Protein AF-E4YY18-F1 (afdb_monomer)

Foldseek 3Di:
DDDDDDDDDDDDDDDDDDDDDDDDDDDDDDDDDDDDDPPVVVVVVVLLVVLVPLDPPFDDDVVVLVVLCVVLVFPDKDKDQADVVPSPARIEIETEHPDLVCQPVSLQVVQVVLCVVPVDGWDKPQCPPPPDRGQWIWTDNRRYIYIYHHPVVCVVVVVVCCRPVNLVPDVVSVVVVVVVVVVVVVVVVVVVVVVVVVVVVVD

InterPro domains:
  IPR004394 Protein Iojap/ribosomal silencing factor RsfS [MF_01477] (55-164)
  IPR004394 Protein Iojap/ribosomal silencing factor RsfS [PTHR21043] (43-181)
  IPR004394 Protein Iojap/ribosomal silencing factor RsfS [TIGR00090] (62-163)
  IPR043519 Nucleotidyltransferase superfamily [G3DSA:3.30.460.10] (58-179)
  IPR043519 Nucleotidyltransferase superfamily [SSF81301] (62-172)

Structure (mmCIF, N/CA/C/O backbone):
data_AF-E4YY18-F1
#
_entry.id   AF-E4YY18-F1
#
loop_
_atom_site.group_PDB
_atom_site.id
_atom_site.type_symbol
_atom_site.label_atom_id
_atom_site.label_alt_id
_atom_site.label_comp_id
_atom_site.label_asym_id
_atom_site.label_entity_id
_atom_site.label_seq_id
_atom_site.pdbx_PDB_ins_code
_atom_site.Cartn_x
_atom_site.Cartn_y
_atom_site.Cartn_z
_atom_site.occupancy
_atom_site.B_iso_or_equiv
_atom_site.auth_seq_id
_atom_site.auth_comp_id
_atom_site.auth_asym_id
_atom_site.auth_atom_id
_atom_site.pdbx_PDB_model_num
ATOM 1 N N . MET A 1 1 ? 74.175 -25.270 -50.746 1.00 37.03 1 MET A N 1
ATOM 2 C CA . MET A 1 1 ? 73.296 -25.346 -49.557 1.00 37.03 1 MET A CA 1
ATOM 3 C C . MET A 1 1 ? 72.721 -23.946 -49.374 1.00 37.03 1 MET A C 1
ATOM 5 O O . MET A 1 1 ? 73.519 -23.056 -49.160 1.00 37.03 1 MET A O 1
ATOM 9 N N . SER A 1 2 ? 71.455 -23.602 -49.581 1.00 40.41 2 SER A N 1
ATOM 10 C CA . SER A 1 2 ? 70.202 -24.331 -49.780 1.00 40.41 2 SER A CA 1
ATOM 11 C C . S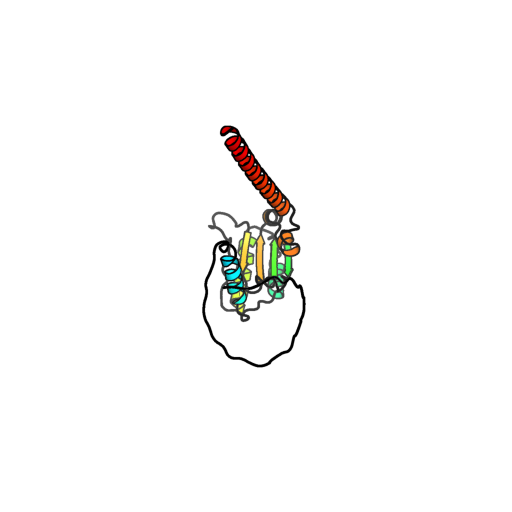ER A 1 2 ? 69.241 -23.444 -50.598 1.00 40.41 2 SER A C 1
ATOM 13 O O . SER A 1 2 ? 68.991 -22.300 -50.233 1.00 40.41 2 SER A O 1
ATOM 15 N N . ASN A 1 3 ? 68.751 -24.011 -51.703 1.00 33.66 3 ASN A N 1
ATOM 16 C CA . ASN A 1 3 ? 67.470 -23.808 -52.403 1.00 33.66 3 ASN A CA 1
ATOM 17 C C . ASN A 1 3 ? 66.297 -23.307 -51.523 1.00 33.66 3 ASN A C 1
ATOM 19 O O . ASN A 1 3 ? 66.297 -23.585 -50.331 1.00 33.66 3 ASN A O 1
ATOM 23 N N . LEU A 1 4 ? 65.193 -22.714 -51.992 1.00 39.62 4 LEU A N 1
ATOM 24 C CA . LEU A 1 4 ? 64.652 -22.298 -53.297 1.00 39.62 4 LEU A CA 1
ATOM 25 C C . LEU A 1 4 ? 63.381 -21.467 -52.968 1.00 39.62 4 LEU A C 1
ATOM 27 O O . LEU A 1 4 ? 62.610 -21.841 -52.091 1.00 39.62 4 LEU A O 1
ATOM 31 N N . LEU A 1 5 ? 63.209 -20.358 -53.687 1.00 36.19 5 LEU A N 1
ATOM 32 C CA . LEU A 1 5 ? 61.996 -19.816 -54.329 1.00 36.19 5 LEU A CA 1
ATOM 33 C C . LEU A 1 5 ? 60.583 -19.948 -53.701 1.00 36.19 5 LEU A C 1
ATOM 35 O O . LEU A 1 5 ? 60.030 -21.031 -53.574 1.00 36.19 5 LEU A O 1
ATOM 39 N N . ASN A 1 6 ? 59.976 -18.762 -53.536 1.00 34.56 6 ASN A N 1
ATOM 40 C CA . ASN A 1 6 ? 58.710 -18.270 -54.118 1.00 34.56 6 ASN A CA 1
ATOM 41 C C . ASN A 1 6 ? 57.441 -19.142 -54.088 1.00 34.56 6 ASN A C 1
ATOM 43 O O . ASN A 1 6 ? 57.407 -20.229 -54.652 1.00 34.56 6 ASN A O 1
ATOM 47 N N . GLY A 1 7 ? 56.317 -18.520 -53.703 1.00 31.39 7 GLY A N 1
ATOM 48 C CA . GLY A 1 7 ? 55.030 -18.881 -54.307 1.00 31.39 7 GLY A CA 1
ATOM 49 C C . GLY A 1 7 ? 53.777 -18.465 -53.546 1.00 31.39 7 GLY A C 1
ATOM 50 O O . GLY A 1 7 ? 53.272 -19.200 -52.711 1.00 31.39 7 GLY A O 1
ATOM 51 N N . VAL A 1 8 ? 53.240 -17.305 -53.920 1.00 44.66 8 VAL A N 1
ATOM 52 C CA . VAL A 1 8 ? 51.841 -16.868 -53.765 1.00 44.66 8 VAL A CA 1
ATOM 53 C C . VAL A 1 8 ? 50.847 -17.976 -54.162 1.00 44.66 8 VAL A C 1
ATOM 55 O O . VAL A 1 8 ? 51.040 -18.582 -55.206 1.00 44.66 8 VAL A O 1
ATOM 58 N N . THR A 1 9 ? 49.740 -18.164 -53.427 1.00 40.41 9 THR A N 1
ATOM 59 C CA . THR A 1 9 ? 48.365 -18.240 -53.988 1.00 40.41 9 THR A CA 1
ATOM 60 C C . THR A 1 9 ? 47.280 -18.231 -52.901 1.00 40.41 9 THR A C 1
ATOM 62 O O . THR A 1 9 ? 47.400 -18.833 -51.840 1.00 40.41 9 THR A O 1
ATOM 65 N N . LYS A 1 10 ? 46.202 -17.498 -53.205 1.00 45.88 10 LYS A N 1
ATOM 66 C CA . LYS A 1 10 ? 44.910 -17.440 -52.504 1.00 45.88 10 LYS A CA 1
ATOM 67 C C . LYS A 1 10 ? 44.147 -18.757 -52.701 1.00 45.88 10 LYS A C 1
ATOM 69 O O . LYS A 1 10 ? 44.143 -19.231 -53.833 1.00 45.88 10 LYS A O 1
ATOM 74 N N . ASN A 1 11 ?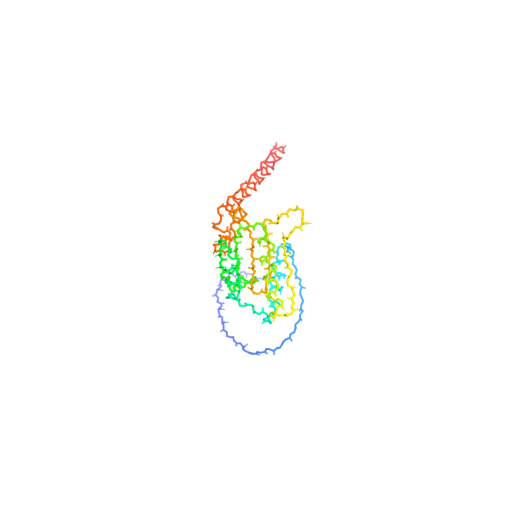 43.361 -19.228 -51.724 1.00 36.00 11 ASN A N 1
ATOM 75 C CA . ASN A 1 11 ? 42.019 -19.757 -52.027 1.00 36.00 11 ASN A CA 1
ATOM 76 C C . ASN A 1 11 ? 41.117 -19.929 -50.788 1.00 36.00 11 ASN A C 1
ATOM 78 O O . ASN A 1 11 ? 41.525 -20.496 -49.781 1.00 36.00 11 ASN A O 1
ATOM 82 N N . LEU A 1 12 ? 39.875 -19.460 -50.928 1.00 48.38 12 LEU A N 1
ATOM 83 C CA . LEU A 1 12 ? 38.726 -19.651 -50.047 1.00 48.38 12 LEU A CA 1
ATOM 84 C C . LEU A 1 12 ? 37.965 -20.913 -50.484 1.00 48.38 12 LEU A C 1
ATOM 86 O O . LEU A 1 12 ? 37.409 -20.947 -51.575 1.00 48.38 12 LEU A O 1
ATOM 90 N N . SER A 1 13 ? 37.907 -21.935 -49.638 1.00 34.53 13 SER A N 1
ATOM 91 C CA . SER A 1 13 ? 36.976 -23.081 -49.706 1.00 34.53 13 SER A CA 1
ATOM 92 C C . SER A 1 13 ? 37.252 -23.928 -48.451 1.00 34.53 13 SER A C 1
ATOM 94 O O . SER A 1 13 ? 38.399 -24.073 -48.064 1.00 34.53 13 SER A O 1
ATOM 96 N N . ASN A 1 14 ? 36.327 -24.477 -47.673 1.00 31.25 14 ASN A N 1
ATOM 97 C CA . ASN A 1 14 ? 34.982 -24.948 -47.925 1.00 31.25 14 ASN A CA 1
ATOM 98 C C . ASN A 1 14 ? 34.232 -25.043 -46.583 1.00 31.25 14 ASN A C 1
ATOM 100 O O . ASN A 1 14 ? 34.764 -25.499 -45.573 1.00 31.25 14 ASN A O 1
ATOM 104 N N . TRP A 1 15 ? 32.958 -24.682 -46.636 1.00 29.61 15 TRP A N 1
ATOM 105 C CA . TRP A 1 15 ? 31.858 -25.166 -45.812 1.00 29.61 15 TRP A CA 1
ATOM 106 C C . TRP A 1 15 ? 31.827 -26.707 -45.756 1.00 29.61 15 TRP A C 1
ATOM 108 O O . TRP A 1 15 ? 32.031 -27.361 -46.776 1.00 29.61 15 TRP A O 1
ATOM 118 N N . ARG A 1 16 ? 31.501 -27.291 -44.593 1.00 28.78 16 ARG A N 1
ATOM 119 C CA . ARG A 1 16 ? 30.791 -28.582 -44.487 1.00 28.78 16 ARG A CA 1
ATOM 120 C C . ARG A 1 16 ? 30.204 -28.766 -43.085 1.00 28.78 16 ARG A C 1
ATOM 122 O O . ARG A 1 16 ? 30.914 -28.996 -42.113 1.00 28.78 16 ARG A O 1
ATOM 129 N N . ILE A 1 17 ? 28.880 -28.670 -43.025 1.00 34.66 17 ILE A N 1
ATOM 130 C CA . ILE A 1 17 ? 28.028 -29.159 -41.939 1.00 34.66 17 ILE A CA 1
ATOM 131 C C . ILE A 1 17 ? 27.745 -30.643 -42.209 1.00 34.66 17 ILE A C 1
ATOM 133 O O . ILE A 1 17 ? 27.353 -30.977 -43.323 1.00 34.66 17 ILE A O 1
ATOM 137 N N . ALA A 1 18 ? 27.921 -31.498 -41.198 1.00 30.70 18 ALA A N 1
ATOM 138 C CA . ALA A 1 18 ? 27.105 -32.685 -40.880 1.00 30.70 18 ALA A CA 1
ATOM 139 C C . ALA A 1 18 ? 27.769 -33.390 -39.679 1.00 30.70 18 ALA A C 1
ATOM 141 O O . ALA A 1 18 ? 28.856 -33.942 -39.786 1.00 30.70 18 ALA A O 1
ATOM 142 N N . SER A 1 19 ? 27.260 -33.166 -38.471 1.00 34.38 19 SER A N 1
ATOM 143 C CA . SER A 1 19 ? 26.278 -34.034 -37.806 1.00 34.38 19 SER A CA 1
ATOM 144 C C . SER A 1 19 ? 26.861 -35.373 -37.342 1.00 34.38 19 SER A C 1
ATOM 146 O O . SER A 1 19 ? 27.008 -36.321 -38.110 1.00 34.38 19 SER A O 1
ATOM 148 N N . ARG A 1 20 ? 27.111 -35.459 -36.031 1.00 32.16 20 ARG A N 1
ATOM 149 C CA . ARG A 1 20 ? 27.007 -36.702 -35.267 1.00 32.16 20 ARG A CA 1
ATOM 150 C C . ARG A 1 20 ? 26.344 -36.399 -33.921 1.00 32.16 20 ARG A C 1
ATOM 152 O O . ARG A 1 20 ? 26.955 -35.862 -33.006 1.00 32.16 20 ARG A O 1
ATOM 159 N N . SER A 1 21 ? 25.059 -36.737 -33.875 1.00 32.91 21 SER A N 1
ATOM 160 C CA . SER A 1 21 ? 24.318 -37.240 -32.708 1.00 32.91 21 SER A CA 1
ATOM 161 C C . SER A 1 21 ? 25.171 -38.253 -31.908 1.00 32.91 21 SER A C 1
ATOM 163 O O . SER A 1 21 ? 26.025 -38.903 -32.502 1.00 32.91 21 SER A O 1
ATOM 165 N N . LEU A 1 22 ? 25.013 -38.526 -30.613 1.00 30.81 22 LEU A N 1
ATOM 166 C CA . LEU A 1 22 ? 23.875 -38.420 -29.703 1.00 30.81 22 LEU A CA 1
ATOM 167 C C . LEU A 1 22 ? 24.430 -38.583 -28.261 1.00 30.81 22 LEU A C 1
ATOM 169 O O . LEU A 1 22 ? 25.302 -39.411 -28.029 1.00 30.81 22 LEU A O 1
ATOM 173 N N . 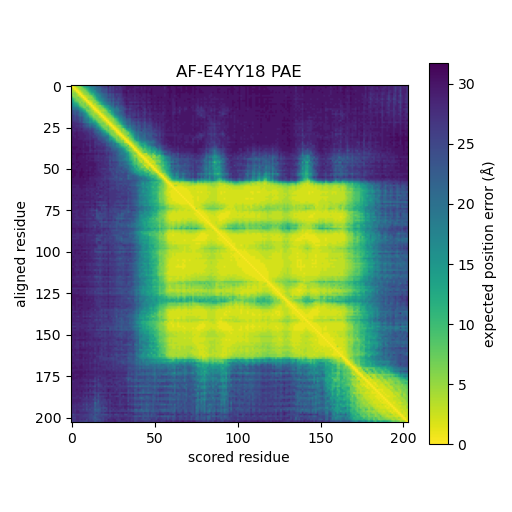HIS A 1 23 ? 23.836 -37.834 -27.330 1.00 29.80 23 HIS A N 1
ATOM 174 C CA . HIS A 1 23 ? 23.562 -38.150 -25.916 1.00 29.80 23 HIS A CA 1
ATOM 175 C C . HIS A 1 23 ? 24.645 -38.229 -24.811 1.00 29.80 23 HIS A C 1
ATOM 177 O O . HIS A 1 23 ? 25.413 -39.174 -24.700 1.00 29.80 23 HIS A O 1
ATOM 183 N N . ILE A 1 24 ? 24.513 -37.248 -23.901 1.00 31.00 24 ILE A N 1
ATOM 184 C CA . ILE A 1 24 ? 24.246 -37.357 -22.447 1.00 31.00 24 ILE A CA 1
ATOM 185 C C . ILE A 1 24 ? 25.173 -38.275 -21.630 1.00 31.00 24 ILE A C 1
ATOM 187 O O . ILE A 1 24 ? 24.981 -39.482 -21.584 1.00 31.00 24 ILE A O 1
ATOM 191 N N . SER A 1 25 ? 26.018 -37.669 -20.789 1.00 28.53 25 SER A N 1
ATOM 192 C CA . SER A 1 25 ? 25.697 -37.568 -19.357 1.00 28.53 25 SER A CA 1
ATOM 193 C C . SER A 1 25 ? 26.595 -36.565 -18.626 1.00 28.53 25 SER A C 1
ATOM 195 O O . SER A 1 25 ? 27.788 -36.450 -18.882 1.00 28.53 25 SER A O 1
ATOM 197 N N . GLN A 1 26 ? 25.927 -35.831 -17.742 1.00 42.06 26 GLN A N 1
ATOM 198 C CA . GLN A 1 26 ? 26.365 -35.059 -16.582 1.00 42.06 26 GLN A CA 1
ATOM 199 C C . GLN A 1 26 ? 27.841 -35.184 -16.163 1.00 42.06 26 GLN A C 1
ATOM 201 O O . GLN A 1 26 ? 28.314 -36.277 -15.864 1.00 42.06 26 GLN A O 1
ATOM 206 N N . SER A 1 27 ? 28.490 -34.035 -15.932 1.00 32.09 27 SER A N 1
ATOM 207 C CA . SER A 1 27 ? 28.942 -33.601 -14.591 1.00 32.09 27 SER A CA 1
ATOM 208 C C . SER A 1 27 ? 30.086 -32.576 -14.659 1.00 32.09 27 SER A C 1
ATOM 210 O O . SER A 1 27 ? 31.192 -32.896 -15.067 1.00 32.09 27 SER A O 1
ATOM 212 N N . LEU A 1 28 ? 29.801 -31.374 -14.141 1.00 29.89 28 LEU A N 1
ATOM 213 C CA . LEU A 1 28 ? 30.607 -30.630 -13.156 1.00 29.89 28 LEU A CA 1
ATOM 214 C C . LEU A 1 28 ? 32.067 -30.194 -13.458 1.00 29.89 28 LEU A C 1
ATOM 216 O O . LEU A 1 28 ? 32.970 -31.014 -13.577 1.00 29.89 28 LEU A O 1
ATOM 220 N N . LYS A 1 29 ? 32.265 -28.873 -13.246 1.00 34.47 29 LYS A N 1
ATOM 221 C CA . LYS A 1 29 ? 33.471 -28.110 -12.812 1.00 34.47 29 LYS A CA 1
ATOM 222 C C . LYS A 1 29 ? 34.339 -27.476 -13.916 1.00 34.47 29 LYS A C 1
ATOM 224 O O . LYS A 1 29 ? 34.568 -28.102 -14.932 1.00 34.47 29 LYS A O 1
ATOM 229 N N . ILE A 1 30 ? 34.934 -26.278 -13.799 1.00 29.27 30 ILE A N 1
ATOM 230 C CA . ILE A 1 30 ? 34.957 -25.163 -12.824 1.00 29.27 30 ILE A CA 1
ATOM 231 C C . ILE A 1 30 ? 35.619 -23.954 -13.548 1.00 29.27 30 ILE A C 1
ATOM 233 O O . ILE A 1 30 ? 36.614 -24.123 -14.243 1.00 29.27 30 ILE A O 1
ATOM 237 N N . VAL A 1 31 ? 35.046 -22.761 -13.353 1.00 36.75 31 VAL A N 1
ATOM 238 C CA . VAL A 1 31 ? 35.608 -21.393 -13.175 1.00 36.75 31 VAL A CA 1
ATOM 239 C C . VAL A 1 31 ? 37.076 -21.070 -13.549 1.00 36.75 31 VAL A C 1
ATOM 241 O O . VAL A 1 31 ? 38.001 -21.655 -12.993 1.00 36.75 31 VAL A O 1
ATOM 244 N N . LYS A 1 32 ? 37.259 -19.968 -14.308 1.00 33.09 32 LYS A N 1
ATOM 245 C CA . LYS A 1 32 ? 38.038 -18.725 -13.998 1.00 33.09 32 LYS A CA 1
ATOM 246 C C . LYS A 1 32 ? 37.944 -17.784 -15.223 1.00 33.09 32 LYS A C 1
ATOM 248 O O . LYS A 1 32 ? 38.222 -18.228 -16.323 1.00 33.09 32 LYS A O 1
ATOM 253 N N . SER A 1 33 ? 37.395 -16.565 -15.167 1.00 32.56 33 SER A N 1
ATOM 254 C CA . SER A 1 33 ? 37.731 -15.355 -14.382 1.00 32.56 33 SER A CA 1
ATOM 255 C C . SER A 1 33 ? 38.356 -14.293 -15.299 1.00 32.56 33 SER A C 1
ATOM 257 O O . SER A 1 33 ? 39.488 -14.488 -15.720 1.00 32.56 33 SER A O 1
ATOM 259 N N . SER A 1 34 ? 37.698 -13.138 -15.468 1.00 34.56 34 SER A N 1
ATOM 260 C CA . SER A 1 34 ? 38.340 -11.834 -15.216 1.00 34.56 34 SER A CA 1
ATOM 261 C C . SER A 1 34 ? 37.323 -10.679 -15.139 1.00 34.56 34 SER A C 1
ATOM 263 O O . SER A 1 34 ? 36.884 -10.137 -16.145 1.00 34.56 34 SER A O 1
ATOM 265 N N . CYS A 1 35 ? 37.004 -10.325 -13.894 1.00 29.11 35 CYS A N 1
ATOM 266 C CA . CYS A 1 35 ? 37.041 -8.969 -13.337 1.00 29.11 35 CYS A CA 1
ATOM 267 C C . CYS A 1 35 ? 36.055 -7.868 -13.805 1.00 29.11 35 CYS A C 1
ATOM 269 O O . CYS A 1 35 ? 36.238 -7.228 -14.831 1.00 29.11 35 CYS A O 1
ATOM 271 N N . LEU A 1 36 ? 35.183 -7.521 -12.842 1.00 39.09 36 LEU A N 1
ATOM 272 C CA . LEU A 1 36 ? 34.792 -6.159 -12.424 1.00 39.09 36 LEU A CA 1
ATOM 273 C C . LEU A 1 36 ? 33.683 -5.430 -13.202 1.00 39.09 36 LEU A C 1
ATOM 275 O O . LEU A 1 36 ? 33.902 -4.396 -13.818 1.00 39.09 36 LEU A O 1
ATOM 279 N N . SER A 1 37 ? 32.442 -5.884 -13.005 1.00 37.03 37 SER A N 1
ATOM 280 C CA . SER A 1 37 ? 31.254 -5.004 -12.985 1.00 37.03 37 SER A CA 1
ATOM 281 C C . SER A 1 37 ? 30.045 -5.648 -12.282 1.00 37.03 37 SER A C 1
ATOM 283 O O . SER A 1 37 ? 28.903 -5.422 -12.656 1.00 37.03 37 SER A O 1
ATOM 285 N N . ASN A 1 38 ? 30.254 -6.469 -11.243 1.00 45.41 38 ASN A N 1
ATOM 286 C CA . ASN A 1 38 ? 29.192 -7.344 -10.721 1.00 45.41 38 ASN A CA 1
ATOM 287 C C . ASN A 1 38 ? 28.827 -7.100 -9.247 1.00 45.41 38 ASN A C 1
ATOM 289 O O . ASN A 1 38 ? 28.856 -8.021 -8.437 1.00 45.41 38 ASN A O 1
ATOM 293 N N . ARG A 1 39 ? 28.491 -5.852 -8.887 1.00 38.44 39 ARG A N 1
ATOM 294 C CA . ARG A 1 39 ? 27.884 -5.537 -7.573 1.00 38.44 39 ARG A CA 1
ATOM 295 C C . ARG A 1 39 ? 26.415 -5.090 -7.657 1.00 38.44 39 ARG A C 1
ATOM 297 O O . ARG A 1 39 ? 25.755 -5.066 -6.635 1.00 38.44 39 ARG A O 1
ATOM 304 N N . ARG A 1 40 ? 25.879 -4.816 -8.859 1.00 40.09 40 ARG A N 1
ATOM 305 C CA . ARG A 1 40 ? 24.453 -4.469 -9.068 1.00 40.09 40 ARG A CA 1
ATOM 306 C C . ARG A 1 40 ? 23.551 -5.658 -9.425 1.00 40.09 40 ARG A C 1
ATOM 308 O O . ARG A 1 40 ? 22.351 -5.581 -9.210 1.00 40.09 40 ARG A O 1
ATOM 315 N N . ASN A 1 41 ? 24.115 -6.764 -9.915 1.00 41.59 41 ASN A N 1
ATOM 316 C CA . ASN A 1 41 ? 23.321 -7.942 -10.292 1.00 41.59 41 ASN A CA 1
ATOM 317 C C . ASN A 1 41 ? 23.101 -8.919 -9.132 1.00 41.59 41 ASN A C 1
ATOM 319 O O . ASN A 1 41 ? 22.179 -9.720 -9.186 1.00 41.59 41 ASN A O 1
ATOM 323 N N . PHE A 1 42 ? 23.908 -8.840 -8.069 1.00 38.81 42 PHE A N 1
ATOM 324 C CA . PHE A 1 42 ? 23.812 -9.779 -6.950 1.00 38.81 42 PHE A CA 1
ATOM 325 C C . PHE A 1 42 ? 22.516 -9.589 -6.153 1.00 38.81 42 PHE A C 1
ATOM 327 O O . PHE A 1 42 ? 21.925 -10.568 -5.711 1.00 38.81 42 PHE A O 1
ATOM 334 N N . ASP A 1 43 ? 22.044 -8.348 -6.010 1.00 50.97 43 ASP A N 1
ATOM 335 C C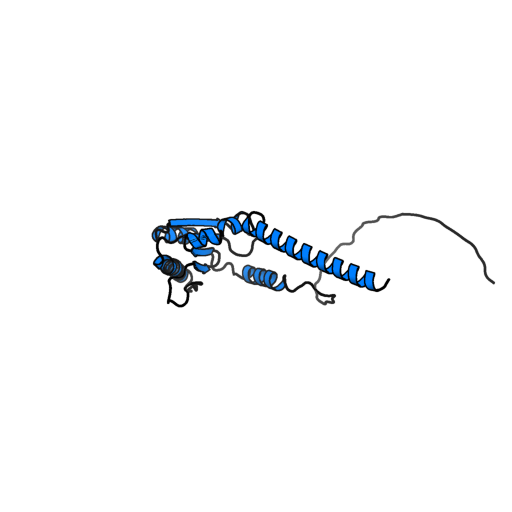A . ASP A 1 43 ? 20.792 -8.052 -5.306 1.00 50.97 43 ASP A CA 1
ATOM 336 C C . ASP A 1 43 ? 19.563 -8.357 -6.169 1.00 50.97 43 ASP A C 1
ATOM 338 O O . ASP A 1 43 ? 18.576 -8.876 -5.651 1.00 50.97 43 ASP A O 1
ATOM 342 N N . ALA A 1 44 ? 19.651 -8.130 -7.485 1.00 46.59 44 ALA A N 1
ATOM 343 C CA . ALA A 1 44 ? 18.600 -8.468 -8.442 1.00 46.59 44 ALA A CA 1
ATOM 344 C C . ALA A 1 44 ? 18.423 -9.990 -8.595 1.00 46.59 44 ALA A C 1
ATOM 346 O O . ALA A 1 44 ? 17.312 -10.481 -8.427 1.00 46.59 44 ALA A O 1
ATOM 347 N N . GLU A 1 45 ? 19.501 -10.760 -8.795 1.00 47.75 45 GLU A N 1
ATOM 348 C CA . GLU A 1 45 ? 19.437 -12.233 -8.864 1.00 47.75 45 GLU A CA 1
ATOM 349 C C . GLU A 1 45 ? 19.014 -12.849 -7.521 1.00 47.75 45 GLU A C 1
ATOM 351 O O . GLU A 1 45 ? 18.276 -13.832 -7.471 1.00 47.75 45 GLU A O 1
ATOM 356 N N . LYS A 1 46 ? 19.437 -12.264 -6.393 1.00 47.19 46 LYS A N 1
ATOM 357 C CA . LYS A 1 46 ? 19.013 -12.704 -5.056 1.00 47.19 46 LYS A CA 1
ATOM 358 C C . LYS A 1 46 ? 17.544 -12.373 -4.781 1.00 47.19 46 LYS A C 1
ATOM 360 O O . LYS A 1 46 ? 16.882 -13.162 -4.105 1.00 47.19 46 LYS A O 1
ATOM 365 N N . MET A 1 47 ? 17.026 -11.255 -5.298 1.00 49.94 47 MET A N 1
ATOM 366 C CA . MET A 1 47 ? 15.590 -10.945 -5.312 1.00 49.94 47 MET A CA 1
ATOM 367 C C . MET A 1 47 ? 14.819 -11.914 -6.210 1.00 49.94 47 MET A C 1
ATOM 369 O O . MET A 1 47 ? 13.822 -12.465 -5.755 1.00 49.94 47 MET A O 1
ATOM 373 N N . GLU A 1 48 ? 15.300 -12.189 -7.425 1.00 51.66 48 GLU A N 1
ATOM 374 C CA . GLU A 1 48 ? 14.698 -13.162 -8.348 1.00 51.66 48 GLU A CA 1
ATOM 375 C C . GLU A 1 48 ? 14.641 -14.567 -7.745 1.00 51.66 48 GLU A C 1
ATOM 377 O O . GLU A 1 48 ? 13.665 -15.291 -7.937 1.00 51.66 48 GLU A O 1
ATOM 382 N N . MET A 1 49 ? 15.672 -14.961 -6.995 1.00 44.09 49 MET A N 1
ATOM 383 C CA . MET A 1 49 ? 15.740 -16.272 -6.358 1.00 44.09 49 MET A CA 1
ATOM 384 C C . MET A 1 49 ? 14.859 -16.341 -5.106 1.00 44.09 49 MET A C 1
ATOM 386 O O . MET A 1 49 ? 14.202 -17.352 -4.880 1.00 44.09 49 MET A O 1
ATOM 390 N N . LYS A 1 50 ? 14.761 -15.260 -4.320 1.00 49.78 50 LYS A N 1
ATOM 391 C CA . LYS A 1 50 ? 13.816 -15.178 -3.193 1.00 49.78 50 LYS A CA 1
ATOM 392 C C . LYS A 1 50 ? 12.357 -15.128 -3.647 1.00 49.78 50 LYS A C 1
ATOM 394 O O . LYS A 1 50 ? 11.517 -15.731 -2.986 1.00 49.78 50 LYS A O 1
ATOM 399 N N . SER A 1 51 ? 12.048 -14.453 -4.753 1.00 50.31 51 SER A N 1
ATOM 400 C CA . SER A 1 51 ? 10.677 -14.372 -5.261 1.00 50.31 51 SER A CA 1
ATOM 401 C C . SER A 1 51 ? 10.246 -15.639 -6.003 1.00 50.31 51 SER A C 1
ATOM 403 O O . SER A 1 51 ? 9.098 -16.049 -5.875 1.00 50.31 51 SER A O 1
ATOM 405 N N . ALA A 1 52 ? 11.164 -16.327 -6.693 1.00 46.91 52 ALA A N 1
ATOM 406 C CA . ALA A 1 52 ? 10.897 -17.633 -7.301 1.00 46.91 52 ALA A CA 1
ATOM 407 C C . ALA A 1 52 ? 10.703 -18.760 -6.263 1.00 46.91 52 ALA A C 1
ATOM 409 O O . ALA A 1 52 ? 10.039 -19.751 -6.560 1.00 46.91 52 ALA A O 1
ATOM 410 N N . ILE A 1 53 ? 11.258 -18.610 -5.050 1.00 48.31 53 ILE A N 1
ATOM 411 C CA . ILE A 1 53 ? 11.091 -19.533 -3.906 1.00 48.31 53 ILE A CA 1
ATOM 412 C C . ILE A 1 53 ? 9.870 -19.162 -3.046 1.00 48.31 53 ILE A C 1
ATOM 414 O O . ILE A 1 53 ? 9.581 -19.824 -2.051 1.00 48.31 53 ILE A O 1
ATOM 418 N N . ARG A 1 54 ? 9.093 -18.140 -3.422 1.00 55.72 54 ARG A N 1
ATOM 419 C CA . A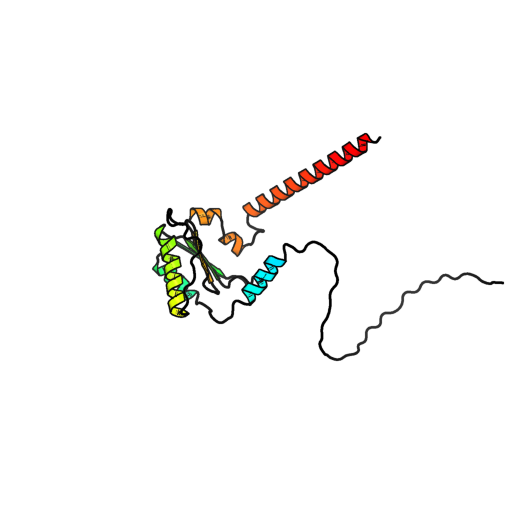RG A 1 54 ? 7.794 -17.889 -2.803 1.00 55.72 54 ARG A CA 1
ATOM 420 C C . ARG A 1 54 ? 6.855 -19.018 -3.227 1.00 55.72 54 ARG A C 1
ATOM 422 O O . ARG A 1 54 ? 6.271 -18.994 -4.305 1.00 55.72 54 ARG A O 1
ATOM 429 N N . THR A 1 55 ? 6.849 -20.085 -2.438 1.00 45.03 55 THR A N 1
ATOM 430 C CA . THR A 1 55 ? 6.180 -21.344 -2.742 1.00 45.03 55 THR A CA 1
ATOM 431 C C . THR A 1 55 ? 4.724 -21.091 -3.126 1.00 45.03 55 THR A C 1
ATOM 433 O O . THR A 1 55 ? 4.029 -20.272 -2.530 1.00 45.03 55 THR A O 1
ATOM 436 N N . ARG A 1 56 ? 4.252 -21.834 -4.131 1.00 48.97 56 ARG A N 1
ATOM 437 C CA . ARG A 1 56 ? 2.864 -21.894 -4.632 1.00 48.97 56 ARG A CA 1
ATOM 438 C C . ARG A 1 56 ? 1.808 -22.280 -3.570 1.00 48.97 56 ARG A C 1
ATOM 440 O O . ARG A 1 56 ? 0.686 -22.610 -3.930 1.00 48.97 56 ARG A O 1
ATOM 447 N N . GLU A 1 57 ? 2.151 -22.294 -2.286 1.00 54.22 57 GLU A N 1
ATOM 448 C CA . GLU A 1 57 ? 1.368 -22.902 -1.205 1.00 54.22 57 GLU A CA 1
ATOM 449 C C . GLU A 1 57 ? 0.372 -21.940 -0.541 1.00 54.22 57 GLU A C 1
ATOM 451 O O . GLU A 1 57 ? -0.534 -22.394 0.149 1.00 54.22 57 GLU A O 1
ATOM 456 N N . SER A 1 58 ? 0.452 -20.630 -0.798 1.00 61.03 58 SER A N 1
ATOM 457 C CA . SER A 1 58 ? -0.501 -19.657 -0.248 1.00 61.03 58 SER A CA 1
ATOM 458 C C . SER A 1 58 ? -0.908 -18.608 -1.285 1.00 61.03 58 SER A C 1
ATOM 460 O O . SER A 1 58 ? -0.483 -17.453 -1.232 1.00 61.03 58 SER A O 1
ATOM 462 N N . VAL A 1 59 ? -1.714 -19.020 -2.266 1.00 76.75 59 VAL A N 1
ATOM 463 C CA . VAL A 1 59 ? -2.362 -18.086 -3.199 1.00 76.75 59 VAL A CA 1
ATOM 464 C C . VAL A 1 59 ? -3.547 -17.450 -2.481 1.00 76.75 59 VAL A C 1
ATOM 466 O O . VAL A 1 59 ? -4.502 -18.139 -2.121 1.00 76.75 59 VAL A O 1
ATOM 469 N N . PHE A 1 60 ? -3.493 -16.140 -2.259 1.00 86.00 60 PHE A N 1
ATOM 470 C CA . PHE A 1 60 ? -4.602 -15.387 -1.690 1.00 86.00 60 PHE A CA 1
ATOM 471 C C . PHE A 1 60 ? -5.510 -14.843 -2.793 1.00 86.00 60 PHE A C 1
ATOM 473 O O . PHE A 1 60 ? -5.048 -14.397 -3.847 1.00 86.00 60 PHE A O 1
ATOM 480 N N . SER A 1 61 ? -6.821 -14.896 -2.561 1.00 91.00 61 SER A N 1
ATOM 481 C CA . SER A 1 61 ? -7.819 -14.438 -3.528 1.00 91.00 61 SER A CA 1
ATOM 482 C C . SER A 1 61 ? -7.903 -12.912 -3.532 1.00 91.00 61 SER A C 1
ATOM 484 O O . SER A 1 61 ? -8.244 -12.308 -2.516 1.00 91.00 61 SER A O 1
ATOM 486 N N . ILE A 1 62 ? -7.668 -12.295 -4.693 1.00 92.50 62 ILE A N 1
ATOM 487 C CA . ILE A 1 62 ? -7.782 -10.837 -4.867 1.00 92.50 62 ILE A CA 1
ATOM 488 C C . ILE A 1 62 ? -9.197 -10.319 -4.580 1.00 92.50 62 ILE A C 1
ATOM 490 O O . ILE A 1 62 ? -9.348 -9.237 -4.027 1.00 92.50 62 ILE A O 1
ATOM 494 N N . GLU A 1 63 ? -10.227 -11.113 -4.881 1.00 93.12 63 GLU A N 1
ATOM 495 C CA . GLU A 1 63 ? -11.631 -10.766 -4.627 1.00 93.12 63 GLU A CA 1
ATOM 496 C C . GLU A 1 63 ? -11.876 -10.473 -3.144 1.00 93.12 63 GLU A C 1
ATOM 498 O O . GLU A 1 63 ? -12.405 -9.420 -2.809 1.00 93.12 63 GLU A O 1
ATOM 503 N N . LYS A 1 64 ? -11.367 -11.327 -2.245 1.00 93.38 64 LYS A N 1
ATOM 504 C CA . LYS A 1 64 ? -11.498 -11.130 -0.793 1.00 93.38 64 LYS A CA 1
ATOM 505 C C . LYS A 1 64 ? -10.824 -9.844 -0.316 1.00 93.38 64 LYS A C 1
ATOM 507 O O . LYS A 1 64 ? -11.363 -9.154 0.543 1.00 93.38 64 LYS A O 1
ATOM 512 N N . VAL A 1 65 ? -9.652 -9.524 -0.874 1.00 94.44 65 VAL A N 1
ATOM 513 C CA . VAL A 1 65 ? -8.927 -8.281 -0.563 1.00 94.44 65 VAL A CA 1
ATOM 514 C C . VAL A 1 65 ? -9.748 -7.073 -1.000 1.00 94.44 65 VAL A C 1
ATOM 516 O O . VAL A 1 65 ? -9.965 -6.163 -0.208 1.00 94.44 65 VAL A O 1
ATOM 519 N N . VAL A 1 66 ? -10.235 -7.075 -2.242 1.00 94.44 66 VAL A N 1
ATOM 520 C CA . VAL A 1 66 ? -11.044 -5.980 -2.792 1.00 94.44 66 VAL A CA 1
ATOM 521 C C . VAL A 1 66 ? -12.351 -5.813 -2.017 1.00 94.44 66 VAL A C 1
ATOM 523 O O . VAL A 1 66 ? -12.746 -4.682 -1.741 1.00 94.44 66 VAL A O 1
ATOM 526 N N . ASP A 1 67 ? -13.002 -6.908 -1.634 1.00 95.44 67 ASP A N 1
ATOM 527 C CA . ASP A 1 67 ? -14.238 -6.872 -0.856 1.00 95.44 67 ASP A CA 1
ATOM 528 C C . ASP A 1 67 ? -14.015 -6.281 0.537 1.00 95.44 67 ASP A C 1
ATOM 530 O O . ASP A 1 67 ? -14.788 -5.419 0.952 1.00 95.44 67 ASP A O 1
ATOM 534 N N . LEU A 1 68 ? -12.933 -6.655 1.231 1.00 95.38 68 LEU A N 1
ATOM 535 C CA . LEU A 1 68 ? -12.591 -6.043 2.519 1.00 95.38 68 LEU A CA 1
ATOM 536 C C . LEU A 1 68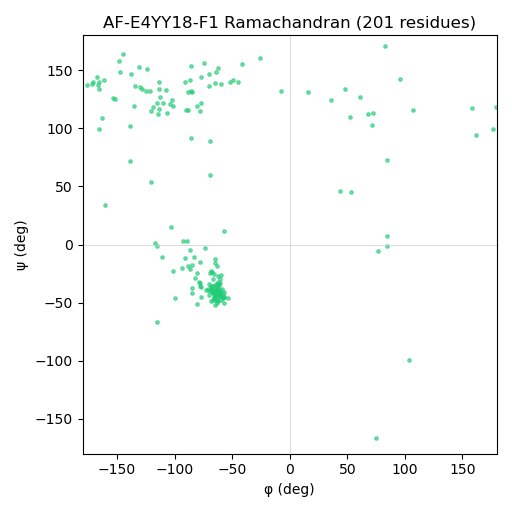 ? -12.273 -4.553 2.368 1.00 95.38 68 LEU A C 1
ATOM 538 O O . LEU A 1 68 ? -12.770 -3.742 3.142 1.00 95.38 68 LEU A O 1
ATOM 542 N N . LEU A 1 69 ? -11.497 -4.164 1.353 1.00 94.19 69 LEU A N 1
ATOM 543 C CA . LEU A 1 69 ? -11.167 -2.753 1.121 1.00 94.19 69 LEU A CA 1
ATOM 544 C C . LEU A 1 69 ? -12.422 -1.915 0.832 1.00 94.19 69 LEU A C 1
ATOM 546 O O . LEU A 1 69 ? -12.536 -0.784 1.303 1.00 94.19 69 LEU A O 1
ATOM 550 N N . LYS A 1 70 ? -13.402 -2.482 0.120 1.00 93.69 70 LYS A N 1
ATOM 551 C CA . LYS A 1 70 ? -14.713 -1.851 -0.088 1.00 93.69 70 LYS A CA 1
ATOM 552 C C . LYS A 1 70 ? -15.534 -1.763 1.199 1.00 93.69 70 LYS A C 1
ATOM 554 O O . LYS A 1 70 ? -16.196 -0.751 1.408 1.00 93.69 70 LYS A O 1
ATOM 559 N N . GLN A 1 71 ? -15.499 -2.789 2.052 1.00 95.25 71 GLN A N 1
ATOM 560 C CA . GLN A 1 71 ? -16.184 -2.783 3.352 1.00 95.25 71 GLN A CA 1
ATOM 561 C C . GLN A 1 71 ? -15.628 -1.705 4.290 1.00 95.25 71 GLN A C 1
ATOM 563 O O . GLN A 1 71 ? -16.401 -1.026 4.960 1.00 95.25 71 GLN A O 1
ATOM 568 N N . GLU A 1 72 ? -14.312 -1.491 4.273 1.00 93.12 72 GLU A N 1
ATOM 569 C CA . GLU A 1 72 ? -13.636 -0.420 5.020 1.00 93.12 72 GLU A CA 1
ATOM 570 C C . GLU A 1 72 ? -13.864 0.984 4.418 1.00 93.12 72 GLU A C 1
ATOM 572 O O . GLU A 1 72 ? -13.434 1.987 4.991 1.00 93.12 72 GLU A O 1
ATOM 577 N N . ALA A 1 73 ? -14.572 1.079 3.284 1.00 93.00 73 ALA A N 1
ATOM 578 C CA . ALA A 1 73 ? -14.940 2.325 2.610 1.00 93.00 73 ALA A CA 1
ATOM 579 C C . ALA A 1 73 ? -13.744 3.257 2.317 1.00 93.00 73 ALA A C 1
ATOM 581 O O . ALA A 1 73 ? -13.813 4.470 2.549 1.00 93.00 73 ALA A O 1
ATOM 582 N N . VAL A 1 74 ? -12.649 2.686 1.798 1.00 92.25 74 VAL A N 1
ATOM 583 C CA . VAL A 1 74 ? -11.495 3.452 1.292 1.00 92.25 74 VAL A CA 1
ATOM 584 C C . VAL A 1 74 ? -11.898 4.309 0.083 1.00 92.25 74 VAL A C 1
ATOM 586 O O . VAL A 1 74 ? -12.803 3.938 -0.666 1.00 92.25 74 VAL A O 1
ATOM 589 N N . LEU A 1 75 ? -11.262 5.470 -0.098 1.00 87.88 75 LEU A N 1
ATOM 590 C CA . LEU A 1 75 ? -11.699 6.470 -1.083 1.00 87.88 75 LEU A CA 1
ATOM 591 C C . LEU A 1 75 ? -11.312 6.105 -2.516 1.00 87.88 75 LEU A C 1
ATOM 593 O O . LEU A 1 75 ? -12.138 6.203 -3.421 1.00 87.88 75 LEU A O 1
ATOM 597 N N . ASP A 1 76 ? -10.073 5.671 -2.718 1.00 88.75 76 ASP A N 1
ATOM 598 C CA . ASP A 1 76 ? -9.525 5.408 -4.046 1.00 88.75 76 ASP A CA 1
ATOM 599 C C . ASP A 1 76 ? -8.772 4.081 -4.026 1.00 88.75 76 ASP A C 1
ATOM 601 O O . ASP A 1 76 ? -7.808 3.932 -3.279 1.00 88.75 76 ASP A O 1
ATOM 605 N N . LEU A 1 77 ? -9.222 3.123 -4.839 1.00 93.69 77 LEU A N 1
ATOM 606 C CA . LEU A 1 77 ? -8.681 1.773 -4.939 1.00 93.69 77 LEU A CA 1
ATOM 607 C C . LEU A 1 77 ? -8.195 1.504 -6.367 1.00 93.69 77 LEU A C 1
ATOM 609 O O . LEU A 1 77 ? -8.998 1.371 -7.291 1.00 93.69 77 LEU A O 1
ATOM 613 N N . CYS A 1 78 ? -6.888 1.317 -6.520 1.00 93.56 78 CYS A N 1
ATOM 614 C CA . CYS A 1 78 ? -6.247 0.922 -7.766 1.00 93.56 78 CYS A CA 1
ATOM 615 C C . CYS A 1 78 ? -5.661 -0.490 -7.633 1.00 93.56 78 CYS A C 1
ATOM 617 O O . CYS A 1 78 ? -4.907 -0.793 -6.708 1.00 93.56 78 CYS A O 1
ATOM 619 N N . VAL A 1 79 ? -6.019 -1.378 -8.562 1.00 94.62 79 VAL A N 1
ATOM 620 C CA . VAL A 1 79 ? -5.521 -2.758 -8.611 1.00 94.62 79 VAL A CA 1
ATOM 621 C C . VAL A 1 79 ? -4.783 -2.959 -9.923 1.00 94.62 79 VAL A C 1
ATOM 623 O O . VAL A 1 79 ? -5.371 -2.886 -11.001 1.00 94.62 79 VAL A O 1
ATOM 626 N N . ILE A 1 80 ? -3.496 -3.263 -9.828 1.00 91.56 80 ILE A N 1
ATOM 627 C CA . ILE A 1 80 ? -2.613 -3.469 -10.969 1.00 91.56 80 ILE A CA 1
ATOM 628 C C . ILE A 1 80 ? -2.265 -4.953 -11.040 1.00 91.56 80 ILE A C 1
ATOM 630 O O . ILE A 1 80 ? -1.702 -5.526 -10.105 1.00 91.56 80 ILE A O 1
ATOM 634 N N . LYS A 1 81 ? -2.588 -5.590 -12.168 1.00 90.12 81 LYS A N 1
ATOM 635 C CA . LYS A 1 81 ? -2.126 -6.949 -12.461 1.00 90.12 81 LYS A CA 1
ATOM 636 C C . LYS A 1 81 ? -0.695 -6.881 -12.975 1.00 90.12 81 LYS A C 1
ATOM 638 O O . LYS A 1 81 ? -0.437 -6.279 -14.016 1.00 90.12 81 LYS A O 1
ATOM 643 N N . VAL A 1 82 ? 0.223 -7.513 -12.257 1.00 87.88 82 VAL A N 1
ATOM 644 C CA . VAL A 1 82 ? 1.638 -7.511 -12.616 1.00 87.88 82 VAL A CA 1
ATOM 645 C C . VAL A 1 82 ? 1.902 -8.642 -13.619 1.00 87.88 82 VAL A C 1
ATOM 647 O O . VAL A 1 82 ? 1.440 -9.770 -13.421 1.00 87.88 82 VAL A O 1
ATOM 650 N N . PRO A 1 83 ? 2.606 -8.358 -14.729 1.00 82.75 83 PRO A N 1
ATOM 651 C CA . PRO A 1 83 ? 2.941 -9.370 -15.723 1.00 82.75 83 PRO A CA 1
ATOM 652 C C . PRO A 1 83 ? 3.881 -10.435 -15.122 1.00 82.75 83 PRO A C 1
ATOM 654 O O . PRO A 1 83 ? 4.796 -10.076 -14.378 1.00 82.75 83 PRO A O 1
ATOM 657 N N . PRO A 1 84 ? 3.693 -11.734 -15.427 1.00 80.88 84 PRO A N 1
ATOM 658 C CA . PRO A 1 84 ? 4.428 -12.838 -14.794 1.00 80.88 84 PRO A CA 1
ATOM 659 C C . PRO A 1 84 ? 5.940 -12.814 -15.065 1.00 80.88 84 PRO A C 1
ATOM 661 O O . PRO A 1 84 ? 6.715 -13.436 -14.339 1.00 80.88 84 PRO A O 1
ATOM 664 N N . GLU A 1 85 ? 6.379 -12.086 -16.092 1.00 81.50 85 GLU A N 1
ATOM 665 C CA . GLU A 1 85 ? 7.787 -11.819 -16.377 1.00 81.50 85 GLU A CA 1
ATOM 666 C C . GLU A 1 85 ? 8.445 -11.030 -15.237 1.00 81.50 85 GLU A C 1
ATOM 668 O O . GLU A 1 85 ? 9.624 -11.227 -14.937 1.00 81.50 85 GLU A O 1
ATOM 673 N N . ARG A 1 86 ? 7.679 -10.161 -14.564 1.00 75.94 86 ARG A N 1
ATOM 674 C CA . ARG A 1 86 ? 8.110 -9.451 -13.361 1.00 75.94 86 ARG A CA 1
ATOM 675 C C . ARG A 1 86 ? 7.832 -10.343 -12.155 1.00 75.94 86 ARG A C 1
ATOM 677 O O . ARG A 1 86 ? 6.756 -10.303 -11.567 1.00 75.94 86 ARG A O 1
ATOM 684 N N . ARG A 1 87 ? 8.828 -11.148 -11.772 1.00 75.19 87 ARG A N 1
ATOM 685 C CA . ARG A 1 87 ? 8.793 -12.052 -10.606 1.00 75.19 87 ARG A CA 1
ATOM 686 C C . ARG A 1 87 ? 8.797 -11.286 -9.275 1.00 75.19 87 ARG A C 1
ATOM 688 O O . ARG A 1 87 ? 9.724 -11.433 -8.492 1.00 75.19 87 ARG A O 1
ATOM 695 N N . TYR A 1 88 ? 7.819 -10.430 -9.017 1.00 82.69 88 TYR A N 1
ATOM 696 C CA . TYR A 1 88 ? 7.703 -9.708 -7.748 1.00 82.69 88 TYR A CA 1
ATOM 697 C C . TYR A 1 88 ? 6.432 -10.125 -7.009 1.00 82.69 88 TYR A C 1
ATOM 699 O O . TYR A 1 88 ? 6.506 -10.795 -5.980 1.00 82.69 88 TYR A O 1
ATOM 707 N N . VAL A 1 89 ? 5.277 -9.789 -7.577 1.00 87.75 89 VAL A N 1
ATOM 708 C CA . VAL A 1 89 ? 3.934 -10.116 -7.078 1.00 87.75 89 VAL A CA 1
ATOM 709 C C . VAL A 1 89 ? 3.019 -10.378 -8.271 1.00 87.75 89 VAL A C 1
ATOM 711 O O . VAL A 1 89 ? 3.365 -9.996 -9.385 1.00 87.75 89 VAL A O 1
ATOM 714 N N . GLU A 1 90 ? 1.862 -11.004 -8.060 1.00 89.25 90 GLU A N 1
ATOM 715 C CA . GLU A 1 90 ? 0.834 -11.158 -9.103 1.00 89.25 90 GLU A CA 1
ATOM 716 C C . GLU A 1 90 ? -0.079 -9.927 -9.173 1.00 89.25 90 GLU A C 1
ATOM 718 O O . GLU A 1 90 ? -0.472 -9.493 -10.258 1.00 89.25 90 GLU A O 1
ATOM 723 N N . TYR A 1 91 ? -0.392 -9.344 -8.014 1.00 92.50 91 TYR A N 1
ATOM 724 C CA . TYR A 1 91 ? -1.217 -8.146 -7.906 1.00 92.50 91 TYR A CA 1
ATOM 725 C C . TYR A 1 91 ? -0.551 -7.097 -7.026 1.00 92.50 91 TYR A C 1
ATOM 727 O O . TYR A 1 91 ? -0.063 -7.380 -5.930 1.00 92.50 91 TYR A O 1
ATOM 735 N N . PHE A 1 92 ? -0.586 -5.864 -7.510 1.00 93.75 92 PHE A N 1
ATOM 736 C CA . PHE A 1 92 ? -0.138 -4.684 -6.799 1.00 93.75 92 PHE A CA 1
ATOM 737 C C . PHE A 1 92 ? -1.355 -3.802 -6.544 1.00 93.75 92 PHE A C 1
ATOM 739 O O . PHE A 1 92 ? -1.975 -3.303 -7.481 1.00 93.75 92 PHE A O 1
ATOM 746 N N . VAL A 1 93 ? -1.738 -3.665 -5.280 1.00 95.19 93 VAL A N 1
ATOM 747 C CA . VAL A 1 93 ? -2.911 -2.894 -4.870 1.00 95.19 93 VAL A CA 1
ATOM 748 C C . VAL A 1 93 ? -2.442 -1.617 -4.199 1.00 95.19 93 VAL A C 1
ATOM 750 O O . VAL A 1 93 ? -1.567 -1.642 -3.333 1.00 95.19 93 VAL A O 1
ATOM 753 N N . ILE A 1 94 ? -3.038 -0.506 -4.599 1.00 95.00 94 ILE A N 1
ATOM 754 C CA . ILE A 1 94 ? -2.841 0.811 -4.012 1.00 95.00 94 ILE A CA 1
ATOM 755 C C . ILE A 1 94 ? -4.203 1.289 -3.536 1.00 95.00 94 ILE A C 1
ATOM 757 O O . ILE A 1 94 ? -5.180 1.219 -4.281 1.00 95.00 94 ILE A O 1
ATOM 761 N N . CYS A 1 95 ? -4.275 1.776 -2.304 1.00 95.06 95 CYS A N 1
ATOM 762 C CA . CYS A 1 95 ? -5.484 2.396 -1.800 1.00 95.06 95 CYS A CA 1
ATOM 763 C C . CYS A 1 95 ? -5.201 3.663 -0.994 1.00 95.06 95 CYS A C 1
ATOM 765 O O . CYS A 1 95 ? -4.182 3.764 -0.305 1.00 95.06 95 CYS A O 1
ATOM 767 N N . SER A 1 96 ? -6.127 4.616 -1.085 1.00 94.06 96 SER A N 1
ATOM 768 C CA . SER A 1 96 ? -6.122 5.838 -0.288 1.00 94.06 96 SER A CA 1
ATOM 769 C C . SER A 1 96 ? -7.169 5.747 0.822 1.00 94.06 96 SER A C 1
ATOM 771 O O . SER A 1 96 ? -8.358 5.549 0.536 1.00 94.06 96 SER A O 1
ATOM 773 N N . PRO A 1 97 ? -6.747 5.853 2.092 1.00 93.69 97 PRO A N 1
ATOM 774 C CA . PRO A 1 97 ? -7.648 5.812 3.227 1.00 93.69 97 PRO A CA 1
ATOM 775 C C . PRO A 1 97 ? -8.425 7.124 3.340 1.00 93.69 97 PRO A C 1
ATOM 777 O O . PRO A 1 97 ? -7.985 8.177 2.890 1.00 93.69 97 PRO A O 1
ATOM 780 N N . ARG A 1 98 ? -9.587 7.065 3.987 1.00 92.31 98 ARG A N 1
ATOM 781 C CA . ARG A 1 98 ? -10.422 8.238 4.271 1.00 92.31 98 ARG A CA 1
ATOM 782 C C . ARG A 1 98 ? -9.936 9.024 5.490 1.00 92.31 98 ARG A C 1
ATOM 784 O O . ARG A 1 98 ? -10.278 10.192 5.653 1.00 92.31 98 ARG A O 1
ATOM 791 N N . ASN A 1 99 ? -9.222 8.363 6.394 1.00 92.06 99 ASN A N 1
ATOM 792 C CA . ASN A 1 99 ? -8.719 8.943 7.631 1.00 92.06 99 ASN A CA 1
ATOM 793 C C . ASN A 1 99 ? -7.395 8.290 8.044 1.00 92.06 99 ASN A C 1
ATOM 795 O O . ASN A 1 99 ? -7.107 7.152 7.679 1.00 92.06 99 ASN A O 1
ATOM 799 N N . ASP A 1 100 ? -6.617 8.992 8.865 1.00 91.62 100 ASP A N 1
ATOM 800 C CA . ASP A 1 100 ? -5.312 8.496 9.315 1.00 91.62 100 ASP A CA 1
ATOM 801 C C . ASP A 1 100 ? -5.419 7.204 10.142 1.00 91.62 100 ASP A C 1
ATOM 803 O O . ASP A 1 100 ? -4.514 6.375 10.151 1.00 91.62 100 ASP A O 1
ATOM 807 N N . SER A 1 101 ? -6.550 6.979 10.817 1.00 91.69 101 SER A N 1
ATOM 808 C CA . SER A 1 101 ? -6.792 5.730 11.546 1.00 91.69 101 SER A CA 1
ATOM 809 C C . SER A 1 101 ? -6.862 4.514 10.615 1.00 91.69 101 SER A C 1
ATOM 811 O O . SER A 1 101 ? -6.391 3.436 10.986 1.00 91.69 101 SER A O 1
ATOM 813 N N . GLN A 1 102 ? -7.385 4.681 9.396 1.00 94.31 102 GLN A N 1
ATOM 814 C CA . GLN A 1 102 ? -7.452 3.625 8.386 1.00 94.31 102 GLN A CA 1
ATOM 815 C C . GLN A 1 102 ? -6.079 3.214 7.855 1.00 94.31 102 GLN A C 1
ATOM 817 O O . GLN A 1 102 ? -5.922 2.058 7.467 1.00 94.31 102 GLN A O 1
ATOM 822 N N . LEU A 1 103 ? -5.059 4.079 7.926 1.00 93.25 103 LEU A N 1
ATOM 823 C CA . LEU A 1 103 ? -3.676 3.702 7.589 1.00 93.25 103 LEU A CA 1
ATOM 824 C C . LEU A 1 103 ? -3.157 2.566 8.474 1.00 93.25 103 LEU A C 1
ATOM 826 O O . LEU A 1 103 ? -2.296 1.800 8.047 1.00 93.25 103 LEU A O 1
ATOM 830 N N . ILE A 1 104 ? -3.697 2.436 9.688 1.00 93.31 104 ILE A N 1
ATOM 831 C CA . ILE A 1 104 ? -3.343 1.387 10.646 1.00 93.31 104 ILE A CA 1
ATOM 832 C C . ILE A 1 104 ? -4.378 0.256 10.613 1.00 93.31 104 ILE A C 1
ATOM 834 O O . ILE A 1 104 ? -4.004 -0.919 10.589 1.00 93.31 104 ILE A O 1
ATOM 838 N N . SER A 1 105 ? -5.678 0.584 10.613 1.00 94.38 105 SER A N 1
ATOM 839 C CA . SER A 1 105 ? -6.736 -0.426 10.729 1.00 94.38 105 SER A CA 1
ATOM 840 C C . SER A 1 105 ? -6.861 -1.302 9.485 1.00 94.38 105 SER A C 1
ATOM 842 O O . SER A 1 105 ? -7.020 -2.512 9.630 1.00 94.38 105 SER A O 1
ATOM 844 N N . VAL A 1 106 ? -6.730 -0.738 8.279 1.00 95.31 106 VAL A N 1
ATOM 845 C CA . VAL A 1 106 ? -6.907 -1.482 7.022 1.00 95.31 106 VAL A CA 1
ATOM 846 C C . VAL A 1 106 ? -5.830 -2.564 6.845 1.00 95.31 106 VAL A C 1
ATOM 848 O O . VAL A 1 106 ? -6.192 -3.734 6.682 1.00 95.31 106 VAL A O 1
ATOM 851 N N . PRO A 1 107 ? -4.517 -2.270 6.956 1.00 94.75 107 PRO A N 1
ATOM 852 C CA . PRO A 1 107 ? -3.499 -3.319 6.912 1.00 94.75 107 PRO A CA 1
ATOM 853 C C . PRO A 1 107 ? -3.634 -4.337 8.049 1.00 94.75 107 PRO A C 1
ATOM 855 O O . PRO A 1 107 ? -3.389 -5.528 7.846 1.00 94.75 107 PRO A O 1
ATOM 858 N N . ALA A 1 108 ? -4.048 -3.904 9.245 1.00 94.31 108 ALA A N 1
ATOM 859 C CA . ALA A 1 108 ? -4.285 -4.813 10.364 1.00 94.31 108 ALA A CA 1
ATOM 860 C C . ALA A 1 108 ? -5.448 -5.782 10.084 1.00 94.31 108 ALA A C 1
ATOM 862 O O . ALA A 1 108 ? -5.333 -6.973 10.384 1.00 94.31 108 ALA A O 1
ATOM 863 N N . ALA A 1 109 ? -6.529 -5.303 9.461 1.00 95.50 109 ALA A N 1
ATOM 864 C CA . ALA A 1 109 ? -7.666 -6.115 9.041 1.00 95.50 109 ALA A CA 1
ATOM 865 C C . ALA A 1 109 ? -7.274 -7.116 7.942 1.00 95.50 109 ALA A C 1
ATOM 867 O O . ALA A 1 109 ? -7.617 -8.295 8.027 1.00 95.50 109 ALA A O 1
ATOM 868 N N . LEU A 1 110 ? -6.465 -6.692 6.965 1.00 95.38 110 LEU A N 1
ATOM 869 C CA . LEU A 1 110 ? -5.898 -7.583 5.946 1.00 95.38 110 LEU A CA 1
ATOM 870 C C . LEU A 1 110 ? -5.005 -8.668 6.563 1.00 95.38 110 LEU A C 1
ATOM 872 O O . LEU A 1 110 ? -5.104 -9.839 6.196 1.00 95.38 110 LEU A O 1
ATOM 876 N N . SER A 1 111 ? -4.167 -8.304 7.536 1.00 94.62 111 SER A N 1
ATOM 877 C CA . SER A 1 111 ? -3.323 -9.254 8.267 1.00 94.62 111 SER A CA 1
ATOM 878 C C . SER A 1 111 ? -4.150 -10.266 9.068 1.00 94.62 111 SER A C 1
ATOM 880 O O . SER A 1 111 ? -3.816 -11.452 9.105 1.00 94.62 111 SER A O 1
ATOM 882 N N . ALA A 1 112 ? -5.250 -9.821 9.686 1.00 94.19 112 ALA A N 1
ATOM 883 C CA . ALA A 1 112 ? -6.190 -10.696 10.381 1.00 94.19 112 ALA A CA 1
ATOM 884 C C . ALA A 1 112 ? -6.884 -11.663 9.410 1.00 94.19 112 ALA A C 1
ATOM 886 O O . ALA A 1 112 ? -6.841 -12.869 9.638 1.00 94.19 112 ALA A O 1
ATOM 887 N N . MET A 1 113 ? -7.405 -11.165 8.283 1.00 93.25 113 MET A N 1
ATOM 888 C CA . MET A 1 113 ? -8.019 -12.001 7.245 1.00 93.25 113 MET A CA 1
ATOM 889 C C . MET A 1 113 ? -7.038 -13.055 6.714 1.00 93.25 113 MET A C 1
ATOM 891 O O . MET A 1 113 ? -7.398 -14.217 6.533 1.00 93.25 113 MET A O 1
ATOM 895 N N . TYR A 1 114 ? -5.781 -12.669 6.482 1.00 92.25 114 TYR A N 1
ATOM 896 C CA . TYR A 1 114 ? -4.747 -13.601 6.041 1.00 92.25 114 TYR A CA 1
ATOM 897 C C . TYR A 1 114 ? -4.475 -14.684 7.095 1.00 92.25 114 TYR A C 1
ATOM 899 O O . TYR A 1 114 ? -4.377 -15.866 6.758 1.00 92.25 114 TYR A O 1
ATOM 907 N N . LYS A 1 115 ? -4.405 -14.298 8.376 1.00 91.50 115 LYS A N 1
ATOM 908 C CA . LYS A 1 115 ? -4.239 -15.234 9.494 1.00 91.50 115 LYS A CA 1
ATOM 909 C C . LYS A 1 115 ? -5.388 -16.232 9.583 1.00 91.50 115 LYS A C 1
ATOM 911 O O . LYS A 1 115 ? -5.131 -17.399 9.854 1.00 91.50 115 LYS A O 1
ATOM 916 N N . ASP A 1 116 ? -6.619 -15.811 9.332 1.00 90.88 116 ASP A N 1
ATOM 917 C CA . ASP A 1 116 ? -7.774 -16.711 9.384 1.00 90.88 116 ASP A CA 1
ATOM 918 C C . ASP A 1 116 ? -7.735 -17.773 8.274 1.00 90.88 116 ASP A C 1
ATOM 920 O O . ASP A 1 116 ? -8.211 -18.890 8.466 1.00 90.88 116 ASP A O 1
ATOM 924 N N . VAL A 1 117 ? -7.131 -17.454 7.124 1.00 88.31 117 VAL A N 1
ATOM 925 C CA . VAL A 1 117 ? -7.014 -18.382 5.988 1.00 88.31 117 VAL A CA 1
ATOM 926 C C . VAL A 1 117 ? -5.800 -19.306 6.107 1.00 88.31 117 VAL A C 1
ATOM 928 O O . VAL A 1 117 ? -5.914 -20.491 5.802 1.00 88.31 117 VAL A O 1
ATOM 931 N N . PHE A 1 118 ? -4.645 -18.791 6.539 1.00 87.38 118 PHE A N 1
ATOM 932 C CA . PHE A 1 118 ? -3.373 -19.531 6.512 1.00 87.38 118 PHE A CA 1
ATOM 933 C C . PHE A 1 118 ? -2.772 -19.828 7.892 1.00 87.38 118 PHE A C 1
ATOM 935 O O . PHE A 1 118 ? -1.714 -20.441 7.980 1.00 87.38 118 PHE A O 1
ATOM 942 N N . GLY A 1 119 ? -3.401 -19.383 8.978 1.00 87.19 119 GLY A N 1
ATOM 943 C CA . GLY A 1 119 ? -2.919 -19.578 10.350 1.00 87.19 119 GLY A CA 1
ATOM 944 C C . GLY A 1 119 ? -1.757 -18.667 10.765 1.00 87.19 119 GLY A C 1
ATOM 945 O O . GLY A 1 119 ? -1.382 -18.649 11.937 1.00 87.19 119 GLY A O 1
ATOM 946 N N . GLU A 1 120 ? -1.208 -17.870 9.846 1.00 87.12 120 GLU A N 1
ATOM 947 C CA . GLU A 1 120 ? -0.042 -17.014 10.082 1.00 87.12 120 GLU A CA 1
ATOM 948 C C . GLU A 1 120 ? -0.391 -15.531 10.004 1.00 87.12 120 GLU A C 1
ATOM 950 O O . GLU A 1 120 ? -1.113 -15.096 9.115 1.00 87.12 120 GLU A O 1
ATOM 955 N N . ARG A 1 121 ? 0.169 -14.712 10.899 1.00 85.94 121 ARG A N 1
ATOM 956 C CA . ARG A 1 121 ? 0.009 -13.255 10.826 1.00 85.94 121 ARG A CA 1
ATOM 957 C C . ARG A 1 121 ? 1.103 -12.649 9.948 1.00 85.94 121 ARG A C 1
ATOM 959 O O . ARG A 1 121 ? 2.282 -12.910 10.177 1.00 85.94 121 ARG A O 1
ATOM 966 N N . LYS A 1 122 ? 0.727 -11.792 8.996 1.00 89.44 122 LYS A N 1
ATOM 967 C CA . LYS A 1 122 ? 1.685 -10.981 8.229 1.00 89.44 122 LYS A CA 1
ATOM 968 C C . LYS A 1 122 ? 2.003 -9.683 8.958 1.00 89.44 122 LYS A C 1
ATOM 970 O O . LYS A 1 122 ? 1.129 -9.085 9.589 1.00 89.44 122 LYS A O 1
ATOM 975 N N . TYR A 1 123 ? 3.263 -9.273 8.896 1.00 88.88 123 TYR A N 1
ATOM 976 C CA . TYR A 1 123 ? 3.694 -8.011 9.476 1.00 88.88 123 TYR A CA 1
ATOM 977 C C . TYR A 1 123 ? 3.282 -6.846 8.570 1.00 88.88 123 TYR A C 1
ATOM 979 O O . TYR A 1 123 ? 3.264 -6.984 7.347 1.00 88.88 123 TYR A O 1
ATOM 987 N N . VAL A 1 124 ? 2.910 -5.731 9.194 1.00 92.00 124 VAL A N 1
ATOM 988 C CA . VAL A 1 124 ? 2.580 -4.482 8.508 1.00 92.00 124 VAL A CA 1
ATOM 989 C C . VAL A 1 124 ? 3.784 -3.566 8.643 1.00 92.00 124 VAL A C 1
ATOM 991 O O . VAL A 1 124 ? 4.173 -3.212 9.754 1.00 92.00 124 VAL A O 1
ATOM 994 N N . GLU A 1 125 ? 4.348 -3.183 7.508 1.00 91.19 125 GLU A N 1
ATOM 995 C CA . GLU A 1 125 ? 5.455 -2.240 7.424 1.00 91.19 125 GLU A CA 1
ATOM 996 C C . GLU A 1 125 ? 4.926 -0.798 7.409 1.00 91.19 125 GLU A C 1
ATOM 998 O O . GLU A 1 125 ? 3.807 -0.533 6.960 1.00 91.19 125 GLU A O 1
ATOM 1003 N N . GLY A 1 126 ? 5.743 0.150 7.874 1.00 87.94 126 GLY A N 1
ATOM 1004 C CA . GLY A 1 126 ? 5.435 1.585 7.789 1.00 87.94 126 GLY A CA 1
ATOM 1005 C C . GLY A 1 126 ? 4.560 2.150 8.913 1.00 87.94 126 GLY A C 1
ATOM 1006 O O . GLY A 1 126 ? 4.208 3.319 8.859 1.00 87.94 126 GLY A O 1
ATOM 1007 N N . LEU A 1 127 ? 4.246 1.379 9.962 1.00 85.81 127 LEU A N 1
ATOM 1008 C CA . LEU A 1 127 ? 3.428 1.846 11.099 1.00 85.81 127 LEU A CA 1
ATOM 1009 C C . LEU A 1 127 ? 4.073 2.966 11.945 1.00 85.81 127 LEU A C 1
ATOM 1011 O O . LEU A 1 127 ? 3.371 3.632 12.704 1.00 85.81 127 LEU A O 1
ATOM 1015 N N . GLY A 1 128 ? 5.383 3.189 11.815 1.00 81.88 128 GLY A N 1
ATOM 1016 C CA . GLY A 1 128 ? 6.113 4.211 12.569 1.00 81.88 128 GLY A CA 1
ATOM 1017 C C . GLY A 1 128 ? 6.366 3.846 14.037 1.00 81.88 128 GLY A C 1
ATOM 1018 O O . GLY A 1 128 ? 6.239 2.694 14.449 1.00 81.88 128 GLY A O 1
ATOM 1019 N N . ASP A 1 129 ? 6.764 4.845 14.826 1.00 82.62 129 ASP A N 1
ATOM 1020 C CA . ASP A 1 129 ? 7.081 4.730 16.259 1.00 82.62 129 ASP A CA 1
ATOM 1021 C C . ASP A 1 129 ? 5.849 4.882 17.177 1.00 82.62 129 ASP A C 1
ATOM 1023 O O . ASP A 1 129 ? 5.957 4.726 18.393 1.00 82.62 129 ASP A O 1
ATOM 1027 N N . GLY A 1 130 ? 4.679 5.183 16.601 1.00 77.44 130 GLY A N 1
ATOM 1028 C CA . GLY A 1 130 ? 3.427 5.426 17.319 1.00 77.44 130 GLY A CA 1
ATOM 1029 C C . GLY A 1 130 ? 3.243 6.861 17.829 1.00 77.44 130 GLY A C 1
ATOM 1030 O O . GLY A 1 130 ? 2.196 7.160 18.400 1.00 77.44 130 GLY A O 1
ATOM 1031 N N . THR A 1 131 ? 4.207 7.762 17.611 1.00 83.75 131 THR A N 1
ATOM 1032 C CA . THR A 1 131 ? 4.098 9.176 18.017 1.00 83.75 131 THR A CA 1
ATOM 1033 C C . THR A 1 131 ? 3.235 9.980 17.042 1.00 83.75 131 THR A C 1
ATOM 1035 O O . THR A 1 131 ? 2.562 10.936 17.429 1.00 83.75 131 THR A O 1
ATOM 1038 N N . LYS A 1 132 ? 3.262 9.604 15.760 1.00 85.75 132 LYS A N 1
ATOM 1039 C CA . LYS A 1 132 ? 2.505 10.237 14.675 1.00 85.75 132 LYS A CA 1
ATOM 1040 C C . LYS A 1 132 ? 1.766 9.182 13.854 1.00 85.75 132 LYS A C 1
ATOM 1042 O O . LYS A 1 132 ? 2.240 8.045 13.789 1.00 85.75 132 LYS A O 1
ATOM 1047 N N . PRO A 1 133 ? 0.634 9.539 13.221 1.00 84.25 133 PRO A N 1
ATOM 1048 C CA . PRO A 1 133 ? 0.004 8.646 12.263 1.00 84.25 133 PRO A CA 1
ATOM 1049 C C . PRO A 1 133 ? 0.981 8.339 11.116 1.00 84.25 133 PRO A C 1
ATOM 1051 O O . PRO A 1 133 ? 1.685 9.246 10.660 1.00 84.25 133 PRO A O 1
ATOM 1054 N N . PRO A 1 134 ? 1.059 7.078 10.663 1.00 90.88 134 PRO A N 1
ATOM 1055 C CA . PRO A 1 134 ? 1.878 6.724 9.517 1.00 90.88 134 PRO A CA 1
ATOM 1056 C C . PRO A 1 134 ? 1.253 7.302 8.252 1.00 90.88 134 PRO A C 1
ATOM 1058 O O . PRO A 1 134 ? 0.053 7.190 8.070 1.00 90.88 134 PRO A O 1
ATOM 1061 N N . GLU A 1 135 ? 2.046 7.881 7.357 1.00 91.81 135 GLU A N 1
ATOM 1062 C CA . GLU A 1 135 ? 1.524 8.425 6.091 1.00 91.81 135 GLU A CA 1
ATOM 1063 C C . GLU A 1 135 ? 1.411 7.350 4.996 1.00 91.81 135 GLU A C 1
ATOM 1065 O O . GLU A 1 135 ? 0.706 7.524 3.998 1.00 91.81 135 GLU A O 1
ATOM 1070 N N . TRP A 1 136 ? 2.116 6.232 5.195 1.00 94.38 136 TRP A N 1
ATOM 1071 C CA . TRP A 1 136 ? 2.202 5.117 4.267 1.00 94.38 136 TRP A CA 1
ATOM 1072 C C . TRP A 1 136 ? 2.461 3.813 5.021 1.00 94.38 136 TRP A C 1
ATOM 1074 O O . TRP A 1 136 ? 3.440 3.682 5.753 1.00 94.38 136 TRP A O 1
ATOM 1084 N N . THR A 1 137 ? 1.598 2.828 4.801 1.00 95.56 137 THR A N 1
ATOM 1085 C CA . THR A 1 137 ? 1.760 1.461 5.287 1.00 95.56 137 THR A CA 1
ATOM 1086 C C . THR A 1 137 ? 1.711 0.451 4.146 1.00 95.56 137 THR A C 1
ATOM 1088 O O . THR A 1 137 ? 1.078 0.662 3.104 1.00 95.56 137 THR A O 1
ATOM 1091 N N . VAL A 1 138 ? 2.409 -0.669 4.331 1.00 95.00 138 VAL A N 1
ATOM 1092 C CA . VAL A 1 138 ? 2.491 -1.745 3.337 1.00 95.00 138 VAL A CA 1
ATOM 1093 C C . VAL A 1 138 ? 2.281 -3.087 4.014 1.00 95.00 138 VAL A C 1
ATOM 1095 O O . VAL A 1 138 ? 2.839 -3.358 5.077 1.00 95.00 138 VAL A O 1
ATOM 1098 N N . ILE A 1 139 ? 1.492 -3.948 3.380 1.00 94.50 139 ILE A N 1
ATOM 1099 C CA . ILE A 1 139 ? 1.338 -5.340 3.791 1.00 94.50 139 ILE A CA 1
ATOM 1100 C C . ILE A 1 139 ? 1.557 -6.276 2.608 1.00 94.50 139 ILE A C 1
ATOM 1102 O O . ILE A 1 139 ? 1.018 -6.080 1.516 1.00 94.50 139 ILE A O 1
ATOM 1106 N N . ASP A 1 140 ? 2.350 -7.315 2.854 1.00 92.88 140 ASP A N 1
ATOM 1107 C CA . ASP A 1 140 ? 2.665 -8.345 1.877 1.00 92.88 140 ASP A CA 1
ATOM 1108 C C . ASP A 1 140 ? 1.935 -9.661 2.202 1.00 92.88 140 ASP A C 1
ATOM 1110 O O . ASP A 1 140 ? 2.203 -10.323 3.210 1.00 92.88 140 ASP A O 1
ATOM 1114 N N . LEU A 1 141 ? 0.999 -10.042 1.328 1.00 90.56 141 LEU A N 1
ATOM 1115 C CA . LEU A 1 141 ? 0.083 -11.174 1.489 1.00 90.56 141 LEU A CA 1
ATOM 1116 C C . LEU A 1 141 ? 0.484 -12.400 0.663 1.00 90.56 141 LEU A C 1
ATOM 1118 O O . LEU A 1 141 ? -0.333 -13.291 0.469 1.00 90.56 141 LEU A O 1
ATOM 1122 N N . GLY A 1 142 ? 1.705 -12.481 0.134 1.00 87.44 142 GLY A N 1
ATOM 1123 C CA . GLY A 1 142 ? 2.061 -13.601 -0.746 1.00 87.44 142 GLY A CA 1
ATOM 1124 C C . GLY A 1 142 ? 2.081 -13.169 -2.205 1.00 87.44 142 GLY A C 1
ATOM 1125 O O . GLY A 1 142 ? 3.019 -12.586 -2.730 1.00 87.44 142 GLY A O 1
ATOM 1126 N N . ASN A 1 143 ? 1.008 -13.466 -2.905 1.00 89.00 143 ASN A N 1
ATOM 1127 C CA . ASN A 1 143 ? 0.871 -13.082 -4.301 1.00 89.00 143 ASN A CA 1
ATOM 1128 C C . ASN A 1 143 ? 0.369 -11.639 -4.491 1.00 89.00 143 ASN A C 1
ATOM 1130 O O . ASN A 1 143 ? 0.404 -11.127 -5.610 1.00 89.00 143 ASN A O 1
ATOM 1134 N N . ILE A 1 144 ? -0.081 -10.983 -3.417 1.00 92.81 144 ILE A N 1
ATOM 1135 C CA . ILE A 1 144 ? -0.657 -9.635 -3.434 1.00 92.81 144 ILE A CA 1
ATOM 1136 C C . ILE A 1 144 ? 0.114 -8.754 -2.454 1.00 92.81 144 ILE A C 1
ATOM 1138 O O . ILE A 1 144 ? 0.298 -9.137 -1.300 1.00 92.81 144 ILE A O 1
ATOM 1142 N N . VAL A 1 145 ? 0.502 -7.556 -2.884 1.00 93.81 145 VAL A N 1
ATOM 1143 C CA . VAL A 1 145 ? 0.979 -6.504 -1.975 1.00 93.81 145 VAL A CA 1
ATOM 1144 C C . VAL A 1 145 ? -0.010 -5.350 -1.992 1.00 93.81 145 VAL A C 1
ATOM 1146 O O . VAL A 1 145 ? -0.43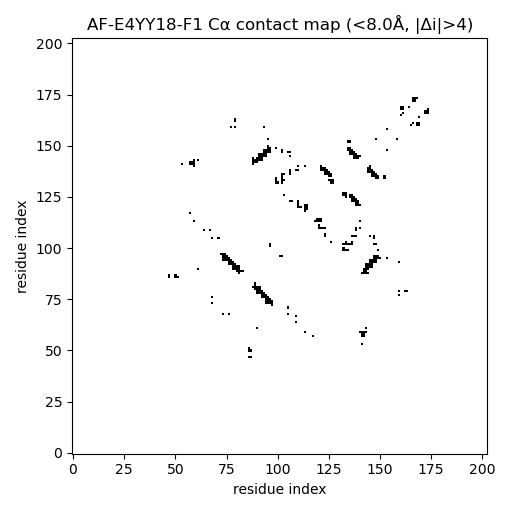9 -4.917 -3.062 1.00 93.81 145 VAL A O 1
ATOM 1149 N N . VAL A 1 146 ? -0.357 -4.853 -0.805 1.00 95.69 146 VAL A N 1
ATOM 1150 C CA . VAL A 1 146 ? -1.284 -3.734 -0.627 1.00 95.69 146 VAL A CA 1
ATOM 1151 C C . VAL A 1 146 ? -0.540 -2.555 -0.010 1.00 95.69 146 VAL A C 1
ATOM 1153 O O . VAL A 1 146 ? 0.023 -2.669 1.079 1.00 95.69 146 VAL A O 1
ATOM 1156 N N . HIS A 1 147 ? -0.552 -1.426 -0.712 1.00 95.62 147 HIS A N 1
ATOM 1157 C CA . HIS A 1 147 ? -0.040 -0.144 -0.244 1.00 95.62 147 HIS A CA 1
ATOM 1158 C C . HIS A 1 147 ? -1.225 0.721 0.182 1.00 95.62 147 HIS A C 1
ATOM 1160 O O . HIS A 1 147 ? -2.135 0.955 -0.613 1.00 95.62 147 HIS A O 1
ATOM 1166 N N . THR A 1 148 ? -1.207 1.191 1.425 1.00 95.62 148 THR A N 1
ATOM 1167 C CA . THR A 1 148 ? -2.197 2.138 1.950 1.00 95.62 148 THR A CA 1
ATOM 1168 C C . THR A 1 148 ? -1.471 3.443 2.223 1.00 95.62 148 THR A C 1
ATOM 1170 O O . THR A 1 148 ? -0.538 3.465 3.022 1.00 95.62 148 THR A O 1
ATOM 1173 N N . MET A 1 149 ? -1.835 4.517 1.530 1.00 94.25 149 MET A N 1
ATOM 1174 C CA . MET A 1 149 ? -1.126 5.794 1.646 1.00 94.25 149 MET A CA 1
ATOM 1175 C C . MET A 1 149 ? -2.057 6.982 1.457 1.00 94.25 149 MET A C 1
ATOM 1177 O O . MET A 1 149 ? -3.023 6.913 0.696 1.00 94.25 149 MET A O 1
ATOM 1181 N N . ASN A 1 150 ? -1.738 8.080 2.138 1.00 92.88 150 ASN A N 1
ATOM 1182 C CA . ASN A 1 150 ? -2.475 9.333 2.009 1.00 92.88 150 ASN A CA 1
ATOM 1183 C C . ASN A 1 150 ? -2.402 9.886 0.580 1.00 92.88 150 ASN A C 1
ATOM 1185 O O . ASN A 1 150 ? -1.425 9.659 -0.132 1.00 92.88 150 ASN A O 1
ATOM 1189 N N . GLU A 1 151 ? -3.426 10.638 0.171 1.00 91.88 151 GLU A N 1
ATOM 1190 C CA . GLU A 1 151 ? -3.542 11.202 -1.186 1.00 91.88 151 GLU A CA 1
ATOM 1191 C C . GLU A 1 151 ? -2.293 12.010 -1.575 1.00 91.88 151 GLU A C 1
ATOM 1193 O O . GLU A 1 151 ? -1.692 11.748 -2.613 1.00 91.88 151 GLU A O 1
ATOM 1198 N N . ASN A 1 152 ? -1.801 12.869 -0.676 1.00 90.62 152 ASN A N 1
ATOM 1199 C CA . ASN A 1 152 ? -0.576 13.650 -0.892 1.00 90.62 152 ASN A CA 1
ATOM 1200 C C . ASN A 1 152 ? 0.654 12.769 -1.182 1.00 90.62 152 ASN A C 1
ATOM 1202 O O . ASN A 1 152 ? 1.482 13.093 -2.030 1.00 90.62 152 ASN A O 1
ATOM 1206 N N . VAL A 1 153 ? 0.785 11.644 -0.470 1.00 91.44 153 VAL A N 1
ATOM 1207 C CA . VAL A 1 153 ? 1.895 10.695 -0.648 1.00 91.44 153 VAL A CA 1
ATOM 1208 C C . VAL A 1 153 ? 1.719 9.923 -1.955 1.00 91.44 153 VAL A C 1
ATOM 1210 O O . VAL A 1 153 ? 2.686 9.716 -2.686 1.00 91.44 153 VAL A O 1
ATOM 1213 N N . ARG A 1 154 ? 0.485 9.540 -2.290 1.00 92.06 154 ARG A N 1
ATOM 1214 C CA . ARG A 1 154 ? 0.158 8.856 -3.545 1.00 92.06 154 ARG A CA 1
ATOM 1215 C C . ARG A 1 154 ? 0.505 9.706 -4.760 1.00 92.06 154 ARG A C 1
ATOM 1217 O O . ARG A 1 154 ? 1.115 9.183 -5.690 1.00 92.06 154 ARG A O 1
ATOM 1224 N N . GLU A 1 155 ? 0.175 10.994 -4.731 1.00 88.94 155 GLU A N 1
ATOM 1225 C CA . GLU A 1 155 ? 0.530 11.946 -5.787 1.00 88.94 155 GLU A CA 1
ATOM 1226 C C . GLU A 1 155 ? 2.043 12.164 -5.879 1.00 88.94 155 GLU A C 1
ATOM 1228 O O . GLU A 1 155 ? 2.598 12.161 -6.977 1.00 88.94 155 GLU A O 1
ATOM 1233 N N . LEU A 1 156 ? 2.720 12.297 -4.733 1.00 87.62 156 LEU A N 1
ATOM 1234 C CA . LEU A 1 156 ? 4.166 12.507 -4.680 1.00 87.62 156 LEU A CA 1
ATOM 1235 C C . LEU A 1 156 ? 4.951 11.327 -5.269 1.00 87.62 156 LEU A C 1
ATOM 1237 O O . LEU A 1 156 ? 5.859 11.538 -6.068 1.00 87.62 156 LEU A O 1
ATOM 1241 N N . TYR A 1 157 ? 4.627 10.094 -4.866 1.00 87.94 157 TYR A N 1
ATOM 1242 C CA . TYR A 1 157 ? 5.365 8.898 -5.295 1.00 87.94 157 TYR A CA 1
ATOM 1243 C C . TYR A 1 157 ? 4.864 8.305 -6.612 1.00 87.94 157 TYR A C 1
ATOM 1245 O O . TYR A 1 157 ? 5.591 7.541 -7.245 1.00 87.94 157 TYR A O 1
ATOM 1253 N N . ASN A 1 158 ? 3.624 8.610 -7.000 1.00 88.50 158 ASN A N 1
ATOM 1254 C CA . ASN A 1 158 ? 3.008 8.232 -8.269 1.00 88.50 158 ASN A CA 1
ATOM 1255 C C . ASN A 1 158 ? 3.262 6.769 -8.688 1.00 88.50 158 ASN A C 1
ATOM 1257 O O . ASN A 1 158 ? 3.623 6.455 -9.829 1.00 88.50 158 ASN A O 1
ATOM 1261 N N . LEU A 1 159 ? 3.094 5.847 -7.733 1.00 88.44 159 LEU A N 1
ATOM 1262 C CA . LEU A 1 159 ? 3.422 4.433 -7.927 1.00 88.44 159 LEU A CA 1
ATOM 1263 C C . LEU A 1 159 ? 2.610 3.802 -9.065 1.00 88.44 159 LEU A C 1
ATOM 1265 O O . LEU A 1 159 ? 3.098 2.899 -9.740 1.00 88.44 159 LEU A O 1
ATOM 1269 N N . GLU A 1 160 ? 1.400 4.289 -9.323 1.00 87.88 160 GLU A N 1
ATOM 1270 C CA . GLU A 1 160 ? 0.568 3.816 -10.431 1.00 87.88 160 GLU A CA 1
ATOM 1271 C C . GLU A 1 160 ? 1.277 3.953 -11.771 1.00 87.88 160 GLU A C 1
ATOM 1273 O O . GLU A 1 160 ? 1.410 2.970 -12.500 1.00 87.88 160 GLU A O 1
ATOM 1278 N N . ASN A 1 161 ? 1.815 5.136 -12.064 1.00 85.88 161 ASN A N 1
ATOM 1279 C CA . ASN A 1 161 ? 2.516 5.368 -13.318 1.00 85.88 161 ASN A CA 1
ATOM 1280 C C . ASN A 1 161 ? 3.796 4.534 -13.412 1.00 85.88 161 ASN A C 1
ATOM 1282 O O . ASN A 1 161 ? 4.075 3.942 -14.459 1.00 85.88 161 ASN A O 1
ATOM 1286 N N . LEU A 1 162 ? 4.541 4.423 -12.308 1.00 84.44 162 LEU A N 1
ATOM 1287 C CA . LEU A 1 162 ? 5.750 3.605 -12.249 1.00 84.44 162 LEU A CA 1
ATOM 1288 C C . LEU A 1 162 ? 5.461 2.132 -12.574 1.00 84.44 162 LEU A C 1
ATOM 1290 O O . LEU A 1 162 ? 6.205 1.504 -13.333 1.00 84.44 162 LEU A O 1
ATOM 1294 N N . TRP A 1 163 ? 4.392 1.567 -12.015 1.00 85.44 163 TRP A N 1
ATOM 1295 C CA . TRP A 1 163 ? 4.062 0.153 -12.191 1.00 85.44 163 TRP A CA 1
ATOM 1296 C C . TRP A 1 163 ? 3.313 -0.139 -13.496 1.00 85.44 163 TRP A C 1
ATOM 1298 O O . TRP A 1 163 ? 3.504 -1.223 -14.053 1.00 85.44 163 TRP A O 1
ATOM 1308 N N . LEU A 1 164 ? 2.535 0.812 -14.023 1.00 83.56 164 LEU A N 1
ATOM 1309 C CA . LEU A 1 164 ? 1.812 0.672 -15.292 1.00 83.56 164 LEU A CA 1
ATOM 1310 C C . LEU A 1 164 ? 2.708 0.916 -16.511 1.00 83.56 164 LEU A C 1
ATOM 1312 O O . LEU A 1 164 ? 2.751 0.088 -17.422 1.00 83.56 164 LEU A O 1
ATOM 1316 N N . PHE A 1 165 ? 3.440 2.030 -16.535 1.00 79.62 165 PHE A N 1
ATOM 1317 C CA . PHE A 1 165 ? 4.214 2.449 -17.707 1.00 79.62 165 PHE A CA 1
ATOM 1318 C C . PHE A 1 165 ? 5.709 2.132 -17.576 1.00 79.62 165 PHE A C 1
ATOM 1320 O O . PHE A 1 165 ? 6.408 1.947 -18.575 1.00 79.62 165 PHE A O 1
ATOM 1327 N N . GLY A 1 166 ? 6.213 1.983 -16.350 1.00 71.50 166 GLY A N 1
ATOM 1328 C CA . GLY A 1 166 ? 7.638 1.804 -16.089 1.00 71.50 166 GLY A CA 1
ATOM 1329 C C . GLY A 1 166 ? 8.410 3.129 -16.044 1.00 71.50 166 GLY A C 1
ATOM 1330 O O . GLY A 1 166 ? 7.898 4.177 -16.437 1.00 71.50 166 GLY A O 1
ATOM 1331 N N . PRO A 1 167 ? 9.689 3.092 -15.631 1.00 65.62 167 PRO A N 1
ATOM 1332 C CA . PRO A 1 167 ? 10.490 4.292 -15.354 1.00 65.62 167 PRO A CA 1
ATOM 1333 C C . PRO A 1 167 ? 10.761 5.174 -16.583 1.00 65.62 167 PRO A C 1
ATOM 1335 O O . PRO A 1 167 ? 11.231 6.294 -16.446 1.00 65.62 167 PRO A O 1
ATOM 1338 N N . LYS A 1 168 ? 10.487 4.679 -17.796 1.00 60.12 168 LYS A N 1
ATOM 1339 C CA . LYS A 1 168 ? 10.712 5.417 -19.050 1.00 60.12 168 LYS A CA 1
ATOM 1340 C C . LYS A 1 168 ? 9.648 6.476 -19.344 1.00 60.12 168 LYS A C 1
ATOM 1342 O O . LYS A 1 168 ? 9.863 7.283 -20.237 1.00 60.12 168 LYS A O 1
ATOM 1347 N N . PHE A 1 169 ? 8.510 6.418 -18.658 1.00 60.78 169 PHE A N 1
ATOM 1348 C CA . PHE A 1 169 ? 7.354 7.283 -18.906 1.00 60.78 169 PHE A CA 1
ATOM 1349 C C . PHE A 1 169 ? 7.021 8.185 -17.719 1.00 60.78 169 PHE A C 1
ATOM 1351 O O . PHE A 1 169 ? 6.061 8.946 -17.780 1.00 60.78 169 PHE A O 1
ATOM 1358 N N . ASP A 1 170 ? 7.799 8.101 -16.644 1.00 63.62 170 ASP A N 1
ATOM 1359 C CA . ASP A 1 170 ? 7.670 9.023 -15.532 1.00 63.62 170 ASP A CA 1
ATOM 1360 C C . ASP A 1 170 ? 8.547 10.249 -15.797 1.00 63.62 170 ASP A C 1
ATOM 1362 O O . ASP A 1 170 ? 9.770 10.150 -15.892 1.00 63.62 170 ASP A O 1
ATOM 1366 N N . GLN A 1 171 ? 7.900 11.402 -15.941 1.00 61.69 171 GLN A N 1
ATOM 1367 C CA . GLN A 1 171 ? 8.549 12.660 -16.278 1.00 61.69 171 GLN A CA 1
ATOM 1368 C C . GLN A 1 171 ? 9.547 13.097 -15.200 1.00 61.69 171 GLN A C 1
ATOM 1370 O O . GLN A 1 171 ? 10.620 13.576 -15.545 1.00 61.69 171 GLN A O 1
ATOM 1375 N N . GLN A 1 172 ? 9.277 12.812 -13.919 1.00 60.59 172 GLN A N 1
ATOM 1376 C CA . GLN A 1 172 ? 10.229 13.090 -12.836 1.00 60.59 172 GLN A CA 1
ATOM 1377 C C . GLN A 1 172 ? 11.469 12.190 -12.932 1.00 60.59 172 GLN A C 1
ATOM 1379 O O . GLN A 1 172 ? 12.597 12.643 -12.735 1.00 60.59 172 GLN A O 1
ATOM 1384 N N . ASN A 1 173 ? 11.279 10.916 -13.293 1.00 59.66 173 ASN A N 1
ATOM 1385 C CA . ASN A 1 173 ? 12.388 10.001 -13.566 1.00 59.66 173 ASN A CA 1
ATOM 1386 C C . ASN A 1 173 ? 13.185 10.415 -14.813 1.00 59.66 173 ASN A C 1
ATOM 1388 O O . ASN A 1 173 ? 14.409 10.254 -14.835 1.00 59.66 173 ASN A O 1
ATOM 1392 N N . MET A 1 174 ? 12.524 10.947 -15.845 1.00 61.22 174 MET A N 1
ATOM 1393 C CA . MET A 1 174 ? 13.196 11.485 -17.029 1.00 61.22 174 MET A CA 1
ATOM 1394 C C . MET A 1 174 ? 14.018 12.729 -16.675 1.00 61.22 174 MET A C 1
ATOM 1396 O O . MET A 1 174 ? 15.202 12.757 -17.003 1.00 61.22 174 MET A O 1
ATOM 1400 N N . ASP A 1 175 ? 13.449 13.682 -15.933 1.00 64.88 175 ASP A N 1
ATOM 1401 C CA . ASP A 1 175 ? 14.127 14.912 -15.506 1.00 64.88 175 ASP A CA 1
ATOM 1402 C C . ASP A 1 175 ? 15.347 14.608 -14.623 1.00 64.88 175 ASP A C 1
ATOM 1404 O O . ASP A 1 175 ? 16.442 15.115 -14.872 1.00 64.88 175 ASP A O 1
ATOM 1408 N N . PHE A 1 176 ? 15.206 13.699 -13.651 1.00 68.69 176 PHE A N 1
ATOM 1409 C CA . PHE A 1 176 ? 16.330 13.234 -12.835 1.00 68.69 176 PHE A CA 1
ATOM 1410 C C . PHE A 1 176 ? 17.420 12.572 -13.690 1.00 68.69 176 PHE A C 1
ATOM 1412 O O . PHE A 1 176 ? 18.610 12.833 -13.513 1.00 68.69 176 PHE A O 1
ATOM 1419 N N . THR A 1 177 ? 17.033 11.728 -14.649 1.00 68.94 177 THR A N 1
ATOM 1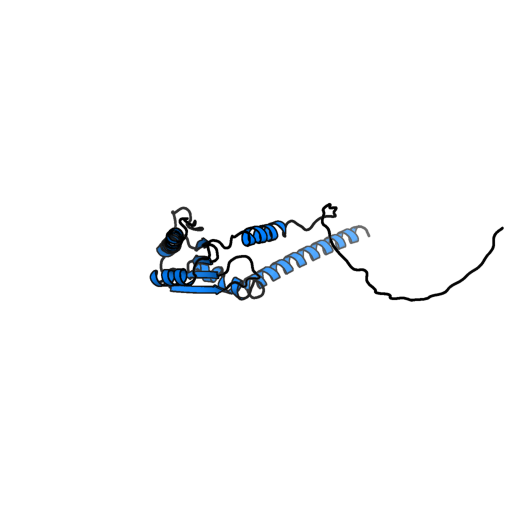420 C CA . THR A 1 177 ? 17.988 11.045 -15.531 1.00 68.94 177 THR A CA 1
ATOM 1421 C C . THR A 1 177 ? 18.747 12.031 -16.420 1.00 68.94 177 THR A C 1
ATOM 1423 O O . THR A 1 177 ? 19.951 11.861 -16.616 1.00 68.94 177 THR A O 1
ATOM 1426 N N . GLU A 1 178 ? 18.077 13.054 -16.953 1.00 72.25 178 GLU A N 1
ATOM 1427 C CA . GLU A 1 178 ? 18.723 14.101 -17.750 1.00 72.25 178 GLU A CA 1
ATOM 1428 C C . GLU A 1 178 ? 19.669 14.953 -16.900 1.00 72.25 178 GLU A C 1
ATOM 1430 O O . GLU A 1 178 ? 20.810 15.168 -17.303 1.00 72.25 178 GLU A O 1
ATOM 1435 N N . GLN A 1 179 ? 19.276 15.314 -15.677 1.00 71.12 179 GLN A N 1
ATOM 1436 C CA . GLN A 1 179 ? 20.146 16.053 -14.762 1.00 71.12 179 GLN A CA 1
ATOM 1437 C C . GLN A 1 179 ? 21.422 15.270 -14.413 1.00 71.12 179 GLN A C 1
ATOM 1439 O O . GLN A 1 179 ? 22.519 15.826 -14.394 1.00 71.12 179 GLN A O 1
ATOM 1444 N N . ILE A 1 180 ? 21.316 13.955 -14.190 1.00 75.38 180 ILE A N 1
ATOM 1445 C CA . ILE A 1 180 ? 22.490 13.100 -13.959 1.00 75.38 180 ILE A CA 1
ATOM 1446 C C . ILE A 1 180 ? 23.383 13.032 -15.202 1.00 75.38 180 ILE A C 1
ATOM 1448 O O . ILE A 1 180 ? 24.606 13.095 -15.074 1.00 75.38 180 ILE A O 1
ATOM 1452 N N . LYS A 1 181 ? 22.808 12.917 -16.404 1.00 79.94 181 LYS A N 1
ATOM 1453 C CA . LYS A 1 181 ? 23.592 12.926 -17.649 1.00 79.94 181 LYS A CA 1
ATOM 1454 C C . LYS A 1 181 ? 24.328 14.246 -17.839 1.00 79.94 181 LYS A C 1
ATOM 1456 O O . LYS A 1 181 ? 25.491 14.222 -18.231 1.00 79.94 181 LYS A O 1
ATOM 1461 N N . GLU A 1 182 ? 23.670 15.365 -17.559 1.00 77.81 182 GLU A N 1
ATOM 1462 C CA . GLU A 1 182 ? 24.251 16.699 -17.675 1.00 77.81 182 GLU A CA 1
ATOM 1463 C C . GLU A 1 182 ? 25.395 16.895 -16.673 1.00 77.81 182 GLU A C 1
ATOM 1465 O O . GLU A 1 182 ? 26.489 17.300 -17.061 1.00 77.81 182 GLU A O 1
ATOM 1470 N N . ASN A 1 183 ? 25.203 16.486 -15.416 1.00 81.69 183 ASN A N 1
ATOM 1471 C CA . ASN A 1 183 ? 26.251 16.530 -14.394 1.00 81.69 183 ASN A CA 1
ATOM 1472 C C . ASN A 1 183 ? 27.477 15.689 -14.787 1.00 81.69 183 ASN A C 1
ATOM 1474 O O . ASN A 1 183 ? 28.602 16.182 -14.755 1.00 81.69 183 ASN A O 1
ATOM 1478 N N . VAL A 1 184 ? 27.266 14.446 -15.236 1.00 85.69 184 VAL A N 1
ATOM 1479 C CA . VAL A 1 184 ? 28.354 13.558 -15.687 1.00 85.69 184 VAL A CA 1
ATOM 1480 C C . VAL A 1 184 ? 29.053 14.113 -16.933 1.00 85.69 184 VAL A C 1
ATOM 1482 O O . VAL A 1 184 ? 30.273 14.016 -17.060 1.00 85.69 184 VAL A O 1
ATOM 1485 N N . PHE A 1 185 ? 28.305 14.703 -17.869 1.00 84.38 185 PHE A N 1
ATOM 1486 C CA . PHE A 1 185 ? 28.878 15.323 -19.063 1.00 84.38 185 PHE A CA 1
ATOM 1487 C C . PHE A 1 185 ? 29.778 16.514 -18.712 1.00 84.38 185 PHE A C 1
ATOM 1489 O O . PHE A 1 185 ? 30.873 16.641 -19.268 1.00 84.38 185 PHE A O 1
ATOM 1496 N N . ASN A 1 186 ? 29.345 17.346 -17.764 1.00 85.81 186 ASN A N 1
ATOM 1497 C CA . ASN A 1 186 ? 30.108 18.497 -17.293 1.00 85.81 186 ASN A CA 1
ATOM 1498 C C . ASN A 1 186 ? 31.395 18.064 -16.579 1.00 85.81 186 ASN A C 1
ATOM 1500 O O . ASN A 1 186 ? 32.465 18.555 -16.933 1.00 85.81 186 ASN A O 1
ATOM 1504 N N . GLU A 1 187 ? 31.331 17.070 -15.687 1.00 84.50 187 GLU A N 1
ATOM 1505 C CA . GLU A 1 187 ? 32.518 16.506 -15.023 1.00 84.50 187 GLU A CA 1
ATOM 1506 C C . GLU A 1 187 ? 33.556 15.981 -16.031 1.00 84.50 187 GLU A C 1
ATOM 1508 O O . GLU A 1 187 ? 34.746 16.287 -15.934 1.00 84.50 187 GLU A O 1
ATOM 1513 N N . ILE A 1 188 ? 33.116 15.243 -17.058 1.00 87.25 188 ILE A N 1
ATOM 1514 C CA . ILE A 1 188 ? 34.013 14.712 -18.098 1.00 87.25 188 ILE A CA 1
ATOM 1515 C C . ILE A 1 188 ? 34.678 15.842 -18.896 1.00 87.25 188 ILE A C 1
ATOM 1517 O O . ILE A 1 188 ? 35.846 15.728 -19.282 1.00 87.25 188 ILE A O 1
ATOM 1521 N N . ASN A 1 189 ? 33.950 16.920 -19.185 1.00 84.00 189 ASN A N 1
ATOM 1522 C CA . ASN A 1 189 ? 34.511 18.060 -19.904 1.00 84.00 189 ASN A CA 1
ATOM 1523 C C . ASN A 1 189 ? 35.503 18.848 -19.046 1.00 84.00 189 ASN A C 1
ATOM 1525 O O . ASN A 1 189 ? 36.547 19.244 -19.561 1.00 84.00 189 ASN A O 1
ATOM 1529 N N . GLU A 1 190 ? 35.241 19.011 -17.751 1.00 86.44 190 GLU A N 1
ATOM 1530 C CA . GLU A 1 190 ? 36.188 19.627 -16.819 1.00 86.44 190 GLU A CA 1
ATOM 1531 C C . GLU A 1 190 ? 37.484 18.814 -16.693 1.00 86.44 190 GLU A C 1
ATOM 1533 O O . GLU A 1 190 ? 38.578 19.381 -16.707 1.00 86.44 190 GLU A O 1
ATOM 1538 N N . GLU A 1 191 ? 37.397 17.482 -16.634 1.00 84.12 191 GLU A N 1
ATOM 1539 C CA . GLU A 1 191 ? 38.582 16.616 -16.628 1.00 84.12 191 GLU A CA 1
ATOM 1540 C C . GLU A 1 191 ? 39.377 16.700 -17.935 1.00 84.12 191 GLU A C 1
ATOM 1542 O O . GLU A 1 191 ? 40.611 16.716 -17.91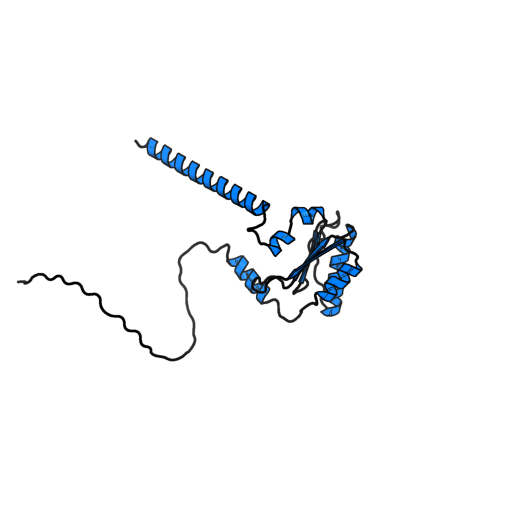6 1.00 84.12 191 GLU A O 1
ATOM 1547 N N . LYS A 1 192 ? 38.692 16.760 -19.082 1.00 81.62 192 LYS A N 1
ATOM 1548 C CA . LYS A 1 192 ? 39.345 16.950 -20.384 1.00 81.62 192 LYS A CA 1
ATOM 1549 C C . LYS A 1 192 ? 40.040 18.300 -20.469 1.00 81.62 192 LYS A C 1
ATOM 1551 O O . LYS A 1 192 ? 41.163 18.345 -20.961 1.00 81.62 192 LYS A O 1
ATOM 1556 N N . GLN A 1 193 ? 39.408 19.359 -19.969 1.00 80.00 193 GLN A N 1
ATOM 1557 C CA . GLN A 1 193 ? 39.994 20.694 -19.942 1.00 80.00 193 GLN A CA 1
ATOM 1558 C C . GLN A 1 193 ? 41.252 20.716 -19.068 1.00 80.00 193 GLN A C 1
ATOM 1560 O O . GLN A 1 193 ? 42.304 21.120 -19.546 1.00 80.00 193 GLN A O 1
ATOM 1565 N N . LYS A 1 194 ? 41.195 20.154 -17.852 1.00 81.00 194 LYS A N 1
ATOM 1566 C CA . LYS A 1 194 ? 42.374 20.029 -16.976 1.00 81.00 194 LYS A CA 1
ATOM 1567 C C . LYS A 1 194 ? 43.513 19.263 -17.639 1.00 81.00 194 LYS A C 1
ATOM 1569 O O . LYS A 1 194 ? 44.642 19.724 -17.625 1.00 81.00 194 LYS A O 1
ATOM 1574 N N . ARG A 1 195 ? 43.223 18.130 -18.287 1.00 74.25 195 ARG A N 1
ATOM 1575 C CA . ARG A 1 195 ? 44.240 17.356 -19.022 1.00 74.25 195 ARG A CA 1
ATOM 1576 C C . ARG A 1 195 ? 44.843 18.125 -20.196 1.00 74.25 195 ARG A C 1
ATOM 1578 O O . ARG A 1 195 ? 46.016 17.932 -20.505 1.00 74.25 195 ARG A O 1
ATOM 1585 N N . GLN A 1 196 ? 44.044 18.947 -20.872 1.00 75.56 196 GLN A N 1
ATOM 1586 C CA . GLN A 1 196 ? 44.496 19.787 -21.978 1.00 75.56 196 GLN A CA 1
ATOM 1587 C C . GLN A 1 196 ? 45.408 20.915 -21.474 1.00 75.56 196 GLN A C 1
ATOM 1589 O O . GLN A 1 196 ? 46.455 21.157 -22.072 1.00 75.56 196 GLN A O 1
ATOM 1594 N N . ASP A 1 197 ? 45.037 21.552 -20.364 1.00 77.81 197 ASP A N 1
ATOM 1595 C CA . ASP A 1 197 ? 45.808 22.614 -19.715 1.00 77.81 197 ASP A CA 1
ATOM 1596 C C . ASP A 1 197 ? 47.117 22.059 -19.115 1.00 77.81 197 ASP A C 1
ATOM 1598 O O . ASP A 1 197 ? 48.184 22.644 -19.304 1.00 77.81 197 ASP A O 1
ATOM 1602 N N . ASP A 1 198 ? 47.065 20.874 -18.496 1.00 77.94 198 ASP A N 1
ATOM 1603 C CA . ASP A 1 198 ? 48.238 20.138 -18.008 1.00 77.94 198 ASP A CA 1
ATOM 1604 C C . ASP A 1 198 ? 49.199 19.787 -19.156 1.00 77.94 198 ASP A C 1
ATOM 1606 O O . ASP A 1 198 ? 50.411 19.908 -19.006 1.00 77.94 198 ASP A O 1
ATOM 1610 N N . TRP A 1 199 ? 48.686 19.370 -20.321 1.00 65.00 199 TRP A N 1
ATOM 1611 C CA . TRP A 1 199 ? 49.510 19.091 -21.506 1.00 65.00 199 TRP A CA 1
ATOM 1612 C C . TRP A 1 199 ? 50.144 20.363 -22.086 1.00 65.00 199 TRP A C 1
ATOM 1614 O O . TRP A 1 199 ? 51.304 20.333 -22.499 1.00 65.00 199 TRP A O 1
ATOM 1624 N N . ALA A 1 200 ? 49.410 21.480 -22.094 1.00 70.06 200 ALA A N 1
ATOM 1625 C CA . ALA A 1 200 ? 49.902 22.773 -22.566 1.00 70.06 200 ALA A CA 1
ATOM 1626 C C . ALA A 1 200 ? 51.032 23.340 -21.690 1.00 70.06 200 ALA A C 1
ATOM 1628 O O . ALA A 1 200 ? 51.869 24.081 -22.191 1.00 70.06 200 ALA A O 1
ATOM 1629 N N . PHE A 1 201 ? 51.096 22.961 -20.410 1.00 70.50 201 PHE A N 1
ATOM 1630 C CA . PHE A 1 201 ? 52.179 23.336 -19.496 1.00 70.50 201 PHE A CA 1
ATOM 1631 C C . PHE A 1 201 ? 53.540 22.694 -19.842 1.00 70.50 201 PHE A C 1
ATOM 1633 O O . PHE A 1 201 ? 54.582 23.215 -19.451 1.00 70.50 201 PHE A O 1
ATOM 1640 N N . PHE A 1 202 ? 53.554 21.568 -20.567 1.00 64.88 202 PHE A N 1
ATOM 1641 C CA . PHE A 1 202 ? 54.785 20.861 -20.956 1.00 64.88 202 PHE A CA 1
ATOM 1642 C C . PHE A 1 202 ? 55.343 21.268 -22.336 1.00 64.88 202 PHE A C 1
ATOM 1644 O O . PHE A 1 202 ? 56.330 20.669 -22.774 1.00 64.88 202 PHE A O 1
ATOM 1651 N N . GLN A 1 203 ? 54.735 22.245 -23.022 1.00 54.06 203 GLN A N 1
ATOM 1652 C CA . GLN A 1 203 ? 55.234 22.828 -24.280 1.00 54.06 203 GLN A CA 1
ATOM 1653 C C . GLN A 1 203 ? 55.835 24.215 -24.061 1.00 54.06 203 GLN A C 1
ATOM 1655 O O . GLN A 1 203 ? 56.845 24.504 -24.742 1.00 54.06 203 GLN A O 1
#

Mean predicted aligned error: 16.88 Å

Nearest PDB structures (foldseek):
  7qh7-assembly1_u  TM=9.109E-01  e=1.581E-10  Homo sapiens
  8qsj-assembly1_u  TM=8.946E-01  e=8.796E-10  Homo sapiens
  3ups-assembly1_A-2  TM=7.992E-01  e=9.845E-09  Zymomonas mobilis subsp. mobilis ZM4 = ATCC 31821
  2id1-assembly2_B  TM=8.239E-01  e=1.086E-06  Chromobacterium violaceum ATCC 12472
  6lbj-assembly2_B  TM=4.478E-01  e=4.712E-02  Mus musculus

Sequence (203 aa):
MSNLLNGVTKNLSNWRIASRSLHISQSLKIVKSSCLSNRRNFDAEKMEMKSAIRTRESVFSIEKVVDLLKQEAVLDLCVIKVPPERRYVEYFVICSPRNDSQLISVPAALSAMYKDVFGERKYVEGLGDGTKPPEWTVIDLGNIVVHTMNENVRELYNLENLWLFGPKFDQQNMDFTEQIKENVFNEINEEKQKRQDDWAFFQ

Secondary structure (DSSP, 8-state):
--------------------------------------SSHHHHHHHHHHHHTS-TT----HHHHHHHHHHTT-SEEEEEEPPTTS-S-SEEEEEE-SSTTHHHHHHHHHHHHHHHHHS-PPPEE---SSSS--SEEEEE-SSEEEEEE-HHHHHHH-HHHHHHH-TTS-HHHHHHHHHHHHHHHHHHHHHHHHHHHHHHTT-

Organism: Oikopleura dioica (NCBI:txid34765)

pLDDT: mean 72.54, std 22.9, range [28.53, 95.69]

Radius of gyration: 29.79 Å; Cα contacts (8 Å, |Δi|>4): 195; chains: 1; bounding box: 90×62×72 Å

Solvent-accessible surface area (backbone atoms only — not comparable to full-atom values): 12577 Å² total; per-residue (Å²): 140,78,90,82,84,89,81,91,83,88,85,92,83,78,89,82,90,80,88,79,87,82,83,88,79,90,79,89,88,81,91,85,90,85,88,90,84,78,78,72,54,58,60,52,54,51,44,47,52,55,40,71,62,57,64,91,85,54,80,63,64,65,66,60,55,54,51,50,48,56,73,71,57,49,74,46,81,48,78,42,79,43,58,81,87,52,63,75,38,49,32,45,33,41,32,23,49,79,47,63,67,40,41,55,49,50,53,50,50,53,23,49,56,46,20,76,75,71,75,47,76,51,71,67,45,51,59,70,92,70,86,55,77,37,62,44,23,38,32,66,58,66,37,38,37,42,38,34,27,37,65,72,53,45,65,72,67,37,57,64,54,45,72,73,66,27,69,88,71,36,65,69,53,46,53,53,51,50,52,53,52,52,53,53,52,49,54,53,49,53,52,50,49,50,53,51,54,58,54,59,72,77,110